Protein AF-A0A2A4SG53-F1 (afdb_monomer)

Radius of gyration: 21.97 Å; Cα contacts (8 Å, |Δi|>4): 143; chains: 1; bounding box: 47×68×57 Å

Nearest PDB structures (foldseek):
  6jlf-assembly1_E  TM=4.824E-01  e=9.173E-01  Klebsiella pneumoniae IS53
  6ivo-assembly1_A  TM=5.037E-01  e=1.880E+00  Klebsiella pneumoniae
  9dze-assembly1_B  TM=3.132E-01  e=3.479E+00  synthetic construct
  8i4v-assembly1_B  TM=1.936E-01  e=6.775E+00  Saccharomyces cerevisiae S288C

Foldseek 3Di:
DPPPDPVVVDPVVLLVVLVVVLLVVLLVQLLVVLVVLLVCVVVVVAAADPDLVVLVVVLVVLVVVLVVLLVVLLVQLVVLLVQLVVCVVVVPLVSNLVSLVSHDDPVSVVVSVVSLVVSLSSLSNRDDPDSVVSSVVSSVSSSVSSSSVLSSVQSSDCCPHSVNPVPPDVVSVVSNVVVVVVVVVVVVVVVVD

Sequence (193 aa):
MKWIPEYFRSDKFRILLSYIGLMCESALVAVFIAFICYILWNLEILVSWKNQELAKQFMGNIGVIYALASVQALRANMTQYNNIIASILDKDKKAFVKARRQGLPMWYHLAMGTMSFLLFLVAVMTKYDTPLSGGVSIFLLTFLMYVLLRISMSLEDPTKGIWKTKKIPAEFLREEEKDKAQDKRDNKASAES

pLDDT: mean 87.53, std 11.05, range [45.81, 98.06]

Structure (mmCIF, N/CA/C/O backbone):
data_AF-A0A2A4SG53-F1
#
_entry.id   AF-A0A2A4SG53-F1
#
loop_
_atom_site.group_PDB
_atom_site.id
_atom_site.type_symbol
_atom_site.label_atom_id
_atom_site.label_alt_id
_atom_site.label_comp_id
_atom_site.label_asym_id
_atom_site.label_entity_id
_atom_site.label_seq_id
_atom_site.pdbx_PDB_ins_code
_atom_site.Cartn_x
_atom_site.Cartn_y
_atom_site.Cartn_z
_atom_site.occupancy
_atom_site.B_iso_or_equiv
_atom_site.auth_seq_id
_atom_site.auth_comp_id
_atom_site.auth_asym_id
_atom_site.auth_atom_id
_atom_site.pdbx_PDB_model_num
ATOM 1 N N . MET A 1 1 ? -14.463 41.475 -0.260 1.00 45.81 1 MET A N 1
ATOM 2 C CA . MET A 1 1 ? -14.035 40.065 -0.422 1.00 45.81 1 MET A CA 1
ATOM 3 C C . MET A 1 1 ? -13.558 39.511 0.927 1.00 45.81 1 MET A C 1
ATOM 5 O O . MET A 1 1 ? -12.382 39.594 1.237 1.00 45.81 1 MET A O 1
ATOM 9 N N . LYS A 1 2 ? -14.475 39.025 1.779 1.00 48.94 2 LYS A N 1
ATOM 10 C CA . LYS A 1 2 ? -14.196 38.532 3.151 1.00 48.94 2 LYS A CA 1
ATOM 11 C C . LYS A 1 2 ? -14.772 37.118 3.396 1.00 48.94 2 LYS A C 1
ATOM 13 O O . LYS A 1 2 ? -15.250 36.823 4.479 1.00 48.94 2 LYS A O 1
ATOM 18 N N . TRP A 1 3 ? -14.743 36.242 2.389 1.00 48.19 3 TRP A N 1
ATOM 19 C CA . TRP A 1 3 ? -15.372 34.907 2.455 1.00 48.19 3 TRP A CA 1
ATOM 20 C C . TRP A 1 3 ? -14.390 33.730 2.600 1.00 48.19 3 TRP A C 1
ATOM 22 O O . TRP A 1 3 ? -14.798 32.579 2.524 1.00 48.19 3 TRP A O 1
ATOM 32 N N . ILE A 1 4 ? -13.098 33.987 2.841 1.00 56.72 4 ILE A N 1
ATOM 33 C CA . ILE A 1 4 ? -12.081 32.920 2.911 1.00 56.72 4 ILE A CA 1
ATOM 34 C C . ILE A 1 4 ? -11.794 32.321 4.322 1.00 56.72 4 ILE A C 1
ATOM 36 O O . ILE A 1 4 ? -11.208 31.241 4.357 1.00 56.72 4 ILE A O 1
ATOM 40 N N . PRO A 1 5 ? -12.202 32.843 5.506 1.00 52.88 5 PRO A N 1
ATOM 41 C CA . PRO A 1 5 ? -11.580 32.341 6.742 1.00 52.88 5 PRO A CA 1
ATOM 42 C C . PRO A 1 5 ? -12.236 31.126 7.433 1.00 52.88 5 PRO A C 1
ATOM 44 O O . PRO A 1 5 ? -11.607 30.568 8.329 1.00 52.88 5 PRO A O 1
ATOM 47 N N . GLU A 1 6 ? -13.431 30.650 7.062 1.00 46.88 6 GLU A N 1
ATOM 48 C CA . GLU A 1 6 ? -14.045 29.513 7.790 1.00 46.88 6 GLU A CA 1
ATOM 49 C C . GLU A 1 6 ? -13.632 28.130 7.272 1.00 46.88 6 GLU A C 1
ATOM 51 O O . GLU A 1 6 ? -13.468 27.199 8.064 1.00 46.88 6 GLU A O 1
ATOM 56 N N . TYR A 1 7 ? -13.364 27.985 5.969 1.00 46.28 7 TYR A N 1
ATOM 57 C CA . TYR A 1 7 ? -12.930 26.699 5.408 1.00 46.28 7 TYR A CA 1
ATOM 58 C C . TYR A 1 7 ? -11.562 26.265 5.969 1.00 46.28 7 TYR A C 1
ATOM 60 O O . TYR A 1 7 ? -11.363 25.093 6.303 1.00 46.28 7 TYR A O 1
ATOM 68 N N . PHE A 1 8 ? -10.662 27.235 6.179 1.00 49.56 8 PHE A N 1
ATOM 69 C CA . PHE A 1 8 ? -9.321 27.042 6.744 1.00 49.56 8 PHE A CA 1
ATOM 70 C C . PHE A 1 8 ? -9.300 26.716 8.246 1.00 49.56 8 PHE A C 1
ATOM 72 O O . PHE A 1 8 ? -8.274 26.264 8.751 1.00 49.56 8 PHE A O 1
ATOM 79 N N . ARG A 1 9 ? -10.414 26.891 8.971 1.00 56.28 9 ARG A N 1
ATOM 80 C CA . ARG A 1 9 ? -10.506 26.591 10.412 1.00 56.28 9 ARG A CA 1
ATOM 81 C C . ARG A 1 9 ? -11.067 25.195 10.712 1.00 56.28 9 ARG A C 1
ATOM 83 O O . ARG A 1 9 ? -11.122 24.792 11.870 1.00 56.28 9 ARG A O 1
ATOM 90 N N . SER A 1 10 ? -11.492 24.456 9.686 1.00 66.12 10 SER A N 1
ATOM 91 C CA . SER A 1 10 ? -12.253 23.212 9.836 1.00 66.12 10 SER A CA 1
ATOM 92 C C . SER A 1 10 ? -11.372 21.955 9.813 1.00 66.12 10 SER A C 1
ATOM 94 O O . SER A 1 10 ? -10.367 21.888 9.104 1.00 66.12 10 SER A O 1
ATOM 96 N N . ASP A 1 11 ? -11.784 20.905 10.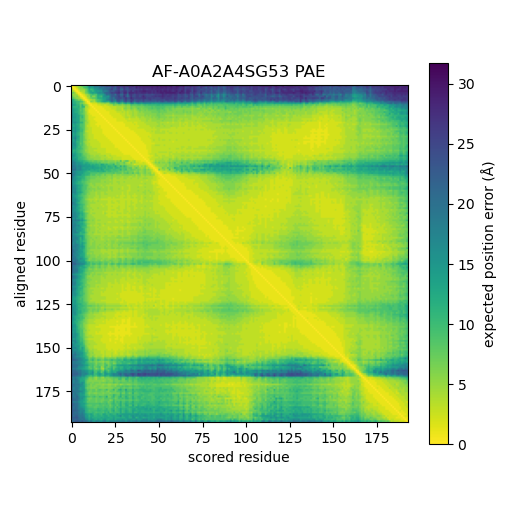533 1.00 72.25 11 ASP A N 1
ATOM 97 C CA . ASP A 1 11 ? -11.151 19.574 10.506 1.00 72.25 11 ASP A CA 1
ATOM 98 C C . ASP A 1 11 ? -10.943 19.023 9.078 1.00 72.25 11 ASP A C 1
ATOM 100 O O . ASP A 1 11 ? -10.028 18.228 8.855 1.00 72.25 11 ASP A O 1
ATOM 104 N N . LYS A 1 12 ? -11.731 19.493 8.099 1.00 78.06 12 LYS A N 1
ATOM 105 C CA . LYS A 1 12 ? -11.616 19.140 6.677 1.00 78.06 12 LYS A CA 1
ATOM 106 C C . LYS A 1 12 ? -10.279 19.564 6.070 1.00 78.06 12 LYS A C 1
ATOM 108 O O . LYS A 1 12 ? -9.710 18.803 5.293 1.00 78.06 12 LYS A O 1
ATOM 113 N N . PHE A 1 13 ? -9.747 20.730 6.443 1.00 80.69 13 PHE A N 1
ATOM 114 C CA . PHE A 1 13 ? -8.458 21.202 5.928 1.00 80.69 13 PHE A CA 1
ATOM 115 C C . PHE A 1 13 ? -7.300 20.332 6.429 1.00 80.69 13 PHE A C 1
ATOM 117 O O . PHE A 1 13 ? -6.428 19.954 5.652 1.00 80.69 13 PHE A O 1
ATOM 124 N N . ARG A 1 14 ? -7.332 19.925 7.707 1.00 80.00 14 ARG A N 1
ATOM 125 C CA . ARG A 1 14 ? -6.343 18.986 8.260 1.00 80.00 14 ARG A CA 1
ATOM 126 C C . ARG A 1 14 ? -6.395 17.640 7.543 1.00 80.00 14 ARG A C 1
ATOM 128 O O . ARG A 1 14 ? -5.349 17.107 7.202 1.00 80.00 14 ARG A O 1
ATOM 135 N N . ILE A 1 15 ? -7.599 17.112 7.312 1.00 80.50 15 ILE A N 1
ATOM 136 C CA . ILE A 1 15 ? -7.809 15.856 6.578 1.00 80.50 15 ILE A CA 1
ATOM 137 C C . ILE A 1 15 ? -7.250 15.966 5.152 1.00 80.50 15 ILE A C 1
ATOM 139 O O . ILE A 1 15 ? -6.524 15.081 4.710 1.00 80.50 15 ILE A O 1
ATOM 143 N N . LEU A 1 16 ? -7.523 17.072 4.456 1.00 85.12 16 LEU A N 1
ATOM 144 C CA . LEU A 1 16 ? -6.982 17.325 3.122 1.00 85.12 16 LEU A CA 1
ATOM 145 C C . LEU A 1 16 ? -5.449 17.379 3.123 1.00 85.12 16 LEU A C 1
ATOM 147 O O . LEU A 1 16 ? -4.821 16.712 2.307 1.00 85.12 16 LEU A O 1
ATOM 151 N N . LEU A 1 17 ? -4.843 18.122 4.052 1.00 86.56 17 LEU A N 1
ATOM 152 C CA . LEU A 1 17 ? -3.385 18.224 4.169 1.00 86.56 17 LEU A CA 1
ATOM 153 C C . LEU A 1 17 ? -2.745 16.858 4.441 1.00 86.56 17 LEU A C 1
ATOM 155 O O . LEU A 1 17 ? -1.696 16.531 3.898 1.00 86.56 17 LEU A O 1
ATOM 159 N N . SER A 1 18 ? -3.417 16.043 5.243 1.00 84.88 18 SER A N 1
ATOM 160 C CA . SER A 1 18 ? -3.067 14.659 5.519 1.00 84.88 18 SER A CA 1
ATOM 161 C C . SER A 1 18 ? -3.097 13.768 4.266 1.00 84.88 18 SER A C 1
ATOM 163 O O . SER A 1 18 ? -2.166 12.994 4.054 1.00 84.88 18 SER A O 1
ATOM 165 N N . TYR A 1 19 ? -4.116 13.902 3.409 1.00 87.12 19 TYR A N 1
ATOM 166 C CA . TYR A 1 19 ? -4.169 13.201 2.121 1.00 87.12 19 TYR A CA 1
ATOM 167 C C . TYR A 1 19 ? -3.072 13.663 1.165 1.00 87.12 19 TYR A C 1
ATOM 169 O O . TYR A 1 19 ? -2.413 12.833 0.547 1.00 87.12 19 TYR A O 1
ATOM 177 N N . ILE A 1 20 ? -2.847 14.974 1.064 1.00 90.69 20 ILE A N 1
ATOM 178 C CA . ILE A 1 20 ? -1.770 15.533 0.239 1.00 90.69 20 ILE A CA 1
ATOM 179 C C . ILE A 1 20 ? -0.419 15.016 0.735 1.00 90.69 20 ILE A C 1
ATOM 181 O O . ILE A 1 20 ? 0.377 14.543 -0.067 1.00 90.69 20 ILE A O 1
ATOM 185 N N . GLY A 1 21 ? -0.186 15.027 2.050 1.00 91.06 21 GLY A N 1
ATOM 186 C CA . GLY A 1 21 ? 1.029 14.493 2.660 1.00 91.06 21 GLY A CA 1
ATOM 187 C C . GLY A 1 21 ? 1.259 13.024 2.311 1.00 91.06 21 GLY A C 1
ATOM 188 O O . GLY A 1 21 ? 2.367 12.665 1.925 1.00 91.06 21 GLY A O 1
ATOM 189 N N . LEU A 1 22 ? 0.208 12.198 2.354 1.00 91.00 22 LEU A N 1
ATOM 190 C CA . LEU A 1 22 ? 0.281 10.797 1.940 1.00 91.00 22 LEU A CA 1
ATOM 191 C C . LEU A 1 22 ? 0.652 10.645 0.461 1.00 91.00 22 LEU A C 1
ATOM 193 O O . LEU A 1 22 ? 1.510 9.832 0.119 1.00 91.00 22 LEU A O 1
ATOM 197 N N . MET A 1 23 ? 0.013 11.421 -0.416 1.00 94.00 23 MET A N 1
ATOM 198 C CA . MET A 1 23 ? 0.308 11.395 -1.849 1.00 94.00 23 MET A CA 1
ATOM 199 C C . MET A 1 23 ? 1.745 11.850 -2.123 1.00 94.00 23 MET A C 1
ATOM 201 O O . MET A 1 23 ? 2.443 11.211 -2.903 1.00 94.00 23 MET A O 1
ATOM 205 N N . CYS A 1 24 ? 2.219 12.899 -1.447 1.00 95.81 24 CYS A N 1
ATOM 206 C CA . CYS A 1 24 ? 3.593 13.382 -1.565 1.00 95.81 24 CYS A CA 1
ATOM 207 C C . CYS A 1 24 ? 4.614 12.356 -1.058 1.00 95.81 24 CYS A C 1
ATOM 209 O O . CYS A 1 24 ? 5.582 12.087 -1.759 1.00 95.81 24 CYS A O 1
ATOM 211 N N . GLU A 1 25 ? 4.398 11.753 0.115 1.00 93.62 25 GLU A N 1
ATOM 212 C CA . GLU A 1 25 ? 5.258 10.689 0.659 1.00 93.62 25 GLU A CA 1
ATOM 213 C C . GLU A 1 25 ? 5.367 9.523 -0.332 1.00 93.62 25 GLU A C 1
ATOM 215 O O . GLU A 1 25 ? 6.463 9.083 -0.676 1.00 93.62 25 GLU A O 1
ATOM 220 N N . SER A 1 26 ? 4.227 9.088 -0.869 1.00 95.50 26 SER A N 1
ATOM 221 C CA . SER A 1 26 ? 4.165 8.004 -1.850 1.00 95.50 26 SER A CA 1
ATOM 222 C C 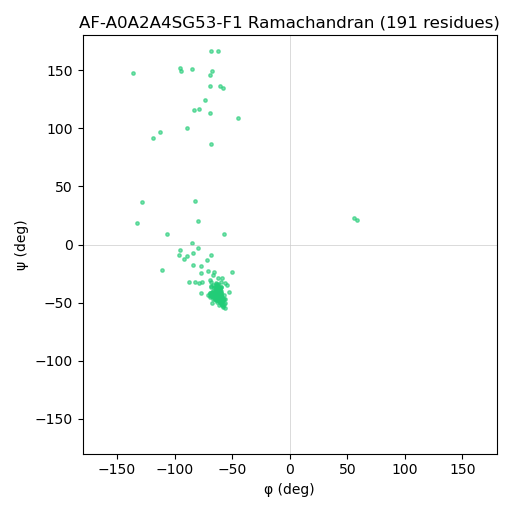. SER A 1 26 ? 4.868 8.365 -3.158 1.00 95.50 26 SER A C 1
ATOM 224 O O . SER A 1 26 ? 5.581 7.542 -3.729 1.00 95.50 26 SER A O 1
ATOM 226 N N . ALA A 1 27 ? 4.702 9.605 -3.626 1.00 97.38 27 ALA A N 1
ATOM 227 C CA . ALA A 1 27 ? 5.369 10.105 -4.821 1.00 97.38 27 ALA A CA 1
ATOM 228 C C . ALA A 1 27 ? 6.888 10.175 -4.631 1.00 97.38 27 ALA A C 1
ATOM 230 O O . ALA A 1 27 ? 7.618 9.783 -5.532 1.00 97.38 27 ALA A O 1
ATOM 231 N N . LEU A 1 28 ? 7.377 10.608 -3.464 1.00 97.69 28 LEU A N 1
ATOM 232 C CA . LEU A 1 28 ? 8.812 10.657 -3.168 1.00 97.69 28 LEU A CA 1
ATOM 233 C C . LEU A 1 28 ? 9.443 9.261 -3.181 1.00 97.69 28 LEU A C 1
ATOM 235 O O . LEU A 1 28 ? 10.482 9.070 -3.811 1.00 97.69 28 LEU A O 1
ATOM 239 N N . VAL A 1 29 ? 8.796 8.279 -2.545 1.00 97.06 29 VAL A N 1
ATOM 240 C CA . VAL A 1 29 ? 9.248 6.877 -2.571 1.00 97.06 29 VAL A CA 1
ATOM 241 C C . VAL A 1 29 ? 9.265 6.342 -4.005 1.00 97.06 29 VAL A C 1
ATOM 243 O O . VAL A 1 29 ? 10.251 5.743 -4.432 1.00 97.06 29 VAL A O 1
ATOM 246 N N . ALA A 1 30 ? 8.206 6.604 -4.772 1.00 97.44 30 ALA A N 1
ATOM 247 C CA . ALA A 1 30 ? 8.106 6.169 -6.159 1.00 97.44 30 ALA A CA 1
ATOM 248 C C . ALA A 1 30 ? 9.160 6.820 -7.067 1.00 97.44 30 ALA A C 1
ATOM 250 O O . ALA A 1 30 ? 9.759 6.125 -7.884 1.00 97.44 30 ALA A O 1
ATOM 251 N N . VAL A 1 31 ? 9.427 8.123 -6.911 1.00 98.06 31 VAL A N 1
ATOM 252 C CA . VAL A 1 31 ? 10.488 8.836 -7.645 1.00 98.06 31 VAL A CA 1
ATOM 253 C C . VAL A 1 31 ? 11.850 8.246 -7.309 1.00 98.06 31 VAL A C 1
ATOM 255 O O . VAL A 1 31 ? 12.622 7.963 -8.220 1.00 98.06 31 VAL A O 1
ATOM 258 N N . PHE A 1 32 ? 12.141 8.027 -6.026 1.00 97.81 32 PHE A N 1
ATOM 259 C CA . PHE A 1 32 ? 13.415 7.459 -5.589 1.00 97.81 32 PHE A CA 1
ATOM 260 C C . PHE A 1 32 ? 13.662 6.076 -6.204 1.00 97.81 32 PHE A C 1
ATOM 262 O O . PHE A 1 32 ? 14.721 5.829 -6.779 1.00 97.81 32 PHE A O 1
ATOM 269 N N . ILE A 1 33 ? 12.661 5.195 -6.155 1.00 97.25 33 ILE A N 1
ATOM 270 C CA . ILE A 1 33 ? 12.754 3.847 -6.727 1.00 97.25 33 ILE A CA 1
ATOM 271 C C . ILE A 1 33 ? 12.867 3.899 -8.257 1.00 97.25 33 ILE A C 1
ATOM 273 O O . ILE A 1 33 ? 13.749 3.255 -8.825 1.00 97.25 33 ILE A O 1
ATOM 277 N N . ALA A 1 34 ? 12.033 4.695 -8.931 1.00 96.94 34 ALA A N 1
ATOM 278 C CA . ALA A 1 34 ? 12.090 4.850 -10.383 1.00 96.94 34 ALA A CA 1
ATOM 279 C C . ALA A 1 34 ? 13.441 5.409 -10.852 1.00 96.94 34 ALA A C 1
ATOM 281 O O . ALA A 1 34 ? 13.969 4.960 -11.867 1.00 96.94 34 ALA A O 1
ATOM 282 N N . PHE A 1 35 ? 14.026 6.341 -10.096 1.00 96.88 35 PHE A N 1
ATOM 283 C CA . PHE A 1 35 ? 15.347 6.900 -10.372 1.00 96.88 35 PHE A CA 1
ATOM 284 C C . PHE A 1 35 ? 16.458 5.852 -10.237 1.00 96.88 35 PHE A C 1
ATOM 286 O O . PHE A 1 35 ? 17.319 5.763 -11.111 1.00 96.88 35 PHE A O 1
ATOM 293 N N . ILE A 1 36 ? 16.411 5.005 -9.202 1.00 95.75 36 ILE A N 1
ATOM 294 C CA . ILE A 1 36 ? 17.340 3.873 -9.061 1.00 95.75 36 ILE A CA 1
ATOM 295 C C . ILE A 1 36 ? 17.216 2.931 -10.262 1.00 95.75 36 ILE A C 1
ATOM 297 O O . ILE A 1 36 ? 18.222 2.620 -10.895 1.00 95.75 36 ILE A O 1
ATOM 301 N N . CYS A 1 37 ? 16.000 2.510 -10.619 1.00 94.00 37 CYS A N 1
ATOM 302 C CA . CYS A 1 37 ? 15.779 1.630 -11.770 1.00 94.00 37 CYS A CA 1
ATOM 303 C C . CYS A 1 37 ? 16.268 2.262 -13.079 1.00 94.00 37 CYS A C 1
ATOM 305 O O . CYS A 1 37 ? 16.923 1.592 -13.874 1.00 94.00 37 CYS A O 1
ATOM 307 N N . TYR A 1 38 ? 16.019 3.559 -13.273 1.00 93.31 38 TYR A N 1
ATOM 308 C CA . TYR A 1 38 ? 16.510 4.315 -14.421 1.00 93.31 38 TYR A CA 1
ATOM 309 C C . TYR A 1 38 ? 18.039 4.276 -14.525 1.00 93.31 38 TYR A C 1
ATOM 311 O O . TYR A 1 38 ? 18.569 4.001 -15.602 1.00 93.31 38 TYR A O 1
ATOM 319 N N . ILE A 1 39 ? 18.762 4.504 -13.423 1.00 93.56 39 ILE A N 1
ATOM 320 C CA . ILE A 1 39 ? 20.229 4.395 -13.405 1.00 93.56 39 ILE A CA 1
ATOM 321 C C . ILE A 1 39 ? 20.662 2.965 -13.740 1.00 93.56 39 ILE A C 1
ATOM 323 O O . ILE A 1 39 ? 21.510 2.772 -14.606 1.00 93.56 39 ILE A O 1
ATOM 327 N N . LEU A 1 40 ? 20.066 1.959 -13.096 1.00 92.69 40 LEU A N 1
ATOM 328 C CA . LEU A 1 40 ? 20.452 0.560 -13.288 1.00 92.69 40 LEU A CA 1
ATOM 329 C C . LEU A 1 40 ? 20.203 0.053 -14.718 1.00 92.69 40 LEU A C 1
ATOM 331 O O . LEU A 1 40 ? 20.992 -0.750 -15.215 1.00 92.69 40 LEU A O 1
ATOM 335 N N . TRP A 1 41 ? 19.152 0.528 -15.396 1.00 90.31 41 TRP A N 1
ATOM 336 C CA . TRP A 1 41 ? 18.928 0.236 -16.815 1.00 90.31 41 TRP A CA 1
ATOM 337 C C . TRP A 1 41 ? 19.957 0.912 -17.719 1.00 90.31 41 TRP A C 1
ATOM 339 O O . TRP A 1 41 ? 20.442 0.269 -18.643 1.00 90.31 41 TRP A O 1
ATOM 349 N N . ASN A 1 42 ? 20.322 2.170 -17.449 1.00 89.75 42 ASN A N 1
ATOM 350 C CA . ASN A 1 42 ? 21.352 2.867 -18.232 1.00 89.75 42 ASN A CA 1
ATOM 351 C C . ASN A 1 42 ? 22.749 2.255 -18.060 1.00 89.75 42 ASN A C 1
ATOM 353 O O . ASN A 1 42 ? 23.580 2.377 -18.952 1.00 89.75 42 ASN A O 1
ATOM 357 N N . LEU A 1 43 ? 23.009 1.599 -16.927 1.00 92.25 43 LEU A N 1
ATOM 358 C CA . LEU A 1 43 ? 24.243 0.849 -16.682 1.00 92.25 43 LEU A CA 1
ATOM 359 C C . LEU A 1 43 ? 24.199 -0.590 -17.224 1.00 92.25 43 LEU A C 1
ATOM 361 O O . LEU A 1 43 ? 25.148 -1.336 -17.007 1.00 92.25 43 LEU A O 1
ATOM 365 N N . GLU A 1 44 ? 23.099 -1.001 -17.866 1.00 88.75 44 GLU A N 1
ATOM 366 C CA . GLU A 1 44 ? 22.885 -2.361 -18.390 1.00 88.75 44 GLU A CA 1
ATOM 367 C C . GLU A 1 44 ? 23.025 -3.480 -17.333 1.00 88.75 44 GLU A C 1
ATOM 369 O O . GLU A 1 44 ? 23.240 -4.646 -17.659 1.00 88.75 44 GLU A O 1
ATOM 374 N N . ILE A 1 45 ? 22.857 -3.149 -16.046 1.00 89.94 45 ILE A N 1
ATOM 375 C CA . ILE A 1 45 ? 22.968 -4.106 -14.928 1.00 89.94 45 ILE A CA 1
ATOM 376 C C . ILE A 1 45 ? 21.720 -4.997 -14.843 1.00 89.94 45 ILE A C 1
ATOM 378 O O . ILE A 1 45 ? 21.7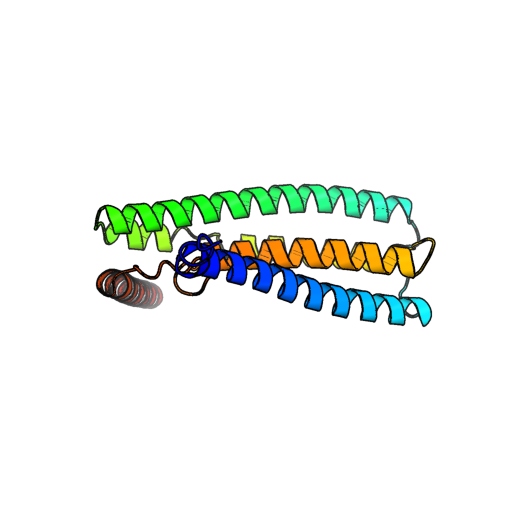86 -6.151 -14.416 1.00 89.94 45 ILE A O 1
ATOM 382 N N . LEU A 1 46 ? 20.556 -4.459 -15.216 1.00 85.75 46 LEU A N 1
ATOM 383 C CA . LEU A 1 46 ? 19.287 -5.173 -15.107 1.00 85.75 46 LEU A CA 1
ATOM 384 C C . LEU A 1 46 ? 19.111 -6.171 -16.251 1.00 85.75 46 LEU A C 1
ATOM 386 O O . LEU A 1 46 ? 18.965 -5.802 -17.417 1.00 85.75 46 LEU A O 1
ATOM 390 N N . VAL A 1 47 ? 19.054 -7.453 -15.890 1.00 82.69 47 VAL A N 1
ATOM 391 C CA . VAL A 1 47 ? 18.775 -8.540 -16.830 1.00 82.69 47 VAL A CA 1
ATOM 392 C C . VAL A 1 47 ? 17.299 -8.519 -17.215 1.00 82.69 47 VAL A C 1
ATOM 394 O O . VAL A 1 47 ? 16.411 -8.597 -16.363 1.00 82.69 47 VAL A O 1
ATOM 397 N N . SER A 1 48 ? 17.042 -8.446 -18.519 1.00 86.12 48 SER A N 1
ATOM 398 C CA . SER A 1 48 ? 15.683 -8.487 -19.057 1.00 86.12 48 SER A CA 1
ATOM 399 C C . SER A 1 48 ? 15.169 -9.918 -19.242 1.00 86.12 48 SER A C 1
ATOM 401 O O . SER A 1 48 ? 15.938 -10.849 -19.493 1.00 86.12 48 SER A O 1
ATOM 403 N N . TRP A 1 49 ? 13.849 -10.110 -19.147 1.00 83.31 49 TRP A N 1
ATOM 404 C CA . TRP A 1 49 ? 13.225 -11.399 -19.471 1.00 83.31 49 TRP A CA 1
ATOM 405 C C . TRP A 1 49 ? 13.533 -11.818 -20.913 1.00 83.31 49 TRP A C 1
ATOM 407 O O . TRP A 1 49 ? 13.353 -11.048 -21.856 1.00 83.31 49 TRP A O 1
ATOM 417 N N . LYS A 1 50 ? 13.905 -13.085 -21.112 1.00 85.00 50 LYS A N 1
ATOM 418 C CA . LYS A 1 50 ? 14.089 -13.634 -22.465 1.00 85.00 50 LYS A CA 1
ATOM 419 C C . LYS A 1 50 ? 12.780 -13.632 -23.266 1.00 85.00 50 LYS A C 1
ATOM 421 O O . LYS A 1 50 ? 12.798 -13.413 -24.472 1.00 85.00 50 LYS A O 1
ATOM 426 N N . ASN A 1 51 ? 11.650 -13.862 -22.594 1.00 89.38 51 ASN A N 1
ATOM 427 C CA . ASN A 1 51 ? 10.317 -13.848 -23.191 1.00 89.38 51 ASN A CA 1
ATOM 428 C C . ASN A 1 51 ? 9.503 -12.664 -22.644 1.00 89.38 51 ASN A C 1
ATOM 430 O O . ASN A 1 51 ? 8.918 -12.741 -21.565 1.00 89.38 51 ASN A O 1
ATOM 434 N N . GLN A 1 52 ? 9.492 -11.563 -23.397 1.00 89.75 52 GLN A N 1
ATOM 435 C CA . GLN A 1 52 ? 8.806 -10.324 -23.017 1.00 89.75 52 GLN A CA 1
ATOM 436 C C . GLN A 1 52 ? 7.281 -10.453 -23.046 1.00 89.75 52 GLN A C 1
ATOM 438 O O . GLN A 1 52 ? 6.597 -9.813 -22.253 1.00 89.75 52 GLN A O 1
ATOM 443 N N . GLU A 1 53 ? 6.748 -11.299 -23.925 1.00 90.75 53 GLU A N 1
ATOM 444 C CA . GLU A 1 53 ? 5.307 -11.524 -24.017 1.00 90.75 53 GLU A CA 1
ATOM 445 C C . GLU A 1 53 ? 4.789 -12.231 -22.762 1.00 90.75 53 GLU A C 1
ATOM 447 O O . GLU A 1 53 ? 3.820 -11.793 -22.143 1.00 90.75 53 GLU A O 1
ATOM 452 N N . LEU A 1 54 ? 5.520 -13.252 -22.304 1.00 90.19 54 LEU A N 1
ATOM 453 C CA . LEU A 1 54 ? 5.214 -13.931 -21.049 1.00 90.19 54 LEU A CA 1
ATOM 454 C C . LEU A 1 54 ? 5.295 -12.975 -19.850 1.00 90.19 54 LEU A C 1
ATOM 456 O O . LEU A 1 54 ? 4.421 -13.012 -18.989 1.00 90.19 54 LEU A O 1
ATOM 460 N N . ALA A 1 55 ? 6.302 -12.096 -19.803 1.00 90.31 55 ALA A N 1
ATOM 461 C CA . ALA A 1 55 ? 6.442 -11.113 -18.727 1.00 90.31 55 ALA A CA 1
ATOM 462 C C . ALA A 1 55 ? 5.252 -10.140 -18.676 1.00 90.31 55 ALA A C 1
ATOM 464 O O . ALA A 1 55 ? 4.696 -9.907 -17.603 1.00 90.31 55 ALA A O 1
ATOM 465 N N . LYS A 1 56 ? 4.806 -9.629 -19.832 1.00 89.94 56 LYS A N 1
ATOM 466 C CA . LYS A 1 56 ? 3.634 -8.744 -19.934 1.00 89.94 56 LYS A CA 1
ATOM 467 C C . LYS A 1 56 ? 2.350 -9.440 -19.484 1.00 89.94 56 LYS A C 1
ATOM 469 O O . LYS A 1 56 ? 1.600 -8.873 -18.691 1.00 89.94 56 LYS A O 1
ATOM 474 N N . GLN A 1 57 ? 2.117 -10.672 -19.939 1.00 93.44 57 GLN A N 1
ATOM 475 C CA . GLN A 1 57 ? 0.951 -11.465 -19.534 1.00 93.44 57 GLN A CA 1
ATOM 476 C C . GLN A 1 57 ? 0.967 -11.765 -18.033 1.00 93.44 57 GLN A C 1
ATOM 478 O O . GLN A 1 57 ? -0.043 -11.606 -17.350 1.00 93.44 57 GLN A O 1
ATOM 483 N N . PHE A 1 58 ? 2.127 -12.146 -17.499 1.00 92.88 58 PHE A N 1
ATOM 484 C CA . PHE A 1 58 ? 2.300 -12.426 -16.079 1.00 92.88 58 PHE A CA 1
ATOM 485 C C . PHE A 1 58 ? 2.083 -11.174 -15.220 1.00 92.88 58 PHE A C 1
ATOM 487 O O . PHE A 1 58 ? 1.348 -11.232 -14.235 1.00 92.88 58 PHE A O 1
ATOM 494 N N . MET A 1 59 ? 2.634 -10.028 -15.631 1.00 92.56 59 MET A N 1
ATOM 495 C CA . MET A 1 59 ? 2.397 -8.734 -14.987 1.00 92.56 59 MET A CA 1
ATOM 496 C C . MET A 1 59 ? 0.910 -8.362 -15.001 1.00 92.56 59 MET A C 1
ATOM 498 O O . MET A 1 59 ? 0.381 -7.950 -13.972 1.00 92.56 59 MET A O 1
ATOM 502 N N . GLY A 1 60 ? 0.221 -8.550 -16.131 1.00 93.06 60 GLY A N 1
ATOM 503 C CA . GLY A 1 60 ? -1.219 -8.311 -16.245 1.00 93.06 60 GLY A CA 1
ATOM 504 C C . GLY A 1 60 ? -2.035 -9.193 -15.298 1.00 93.06 60 GLY A C 1
ATOM 505 O O . GLY A 1 60 ? -2.848 -8.686 -14.528 1.00 93.06 60 GLY A O 1
ATOM 506 N N . ASN A 1 61 ? -1.768 -10.501 -15.292 1.00 94.38 61 ASN A N 1
ATOM 507 C CA . ASN A 1 61 ? -2.483 -11.464 -14.451 1.00 94.38 61 ASN A CA 1
ATOM 508 C C . ASN A 1 61 ? -2.270 -11.197 -12.957 1.00 94.38 61 ASN A C 1
ATOM 510 O O . ASN A 1 61 ? -3.242 -11.108 -12.205 1.00 94.38 61 ASN A O 1
ATOM 514 N N . ILE A 1 62 ? -1.018 -11.020 -12.518 1.00 94.44 62 ILE A N 1
ATOM 515 C CA . ILE A 1 62 ? -0.744 -10.683 -11.115 1.00 94.44 62 ILE A CA 1
ATOM 516 C C . ILE A 1 62 ? -1.329 -9.312 -10.780 1.00 94.44 62 ILE A C 1
ATOM 518 O O . ILE A 1 62 ? -1.869 -9.143 -9.693 1.00 94.44 62 ILE A O 1
ATOM 522 N N . GLY A 1 63 ? -1.280 -8.350 -11.704 1.00 93.88 63 GLY A N 1
ATOM 523 C CA . GLY A 1 63 ? -1.811 -7.005 -11.496 1.00 93.88 63 GLY A CA 1
ATOM 524 C C . GLY A 1 63 ? -3.306 -7.029 -11.195 1.00 93.88 63 GLY A C 1
ATOM 525 O O . GLY A 1 63 ? -3.754 -6.391 -10.244 1.00 93.88 63 GLY A O 1
ATOM 526 N N . VAL A 1 64 ? -4.070 -7.829 -11.943 1.00 95.38 64 VAL A N 1
ATOM 527 C CA . VAL A 1 64 ? -5.507 -8.033 -11.707 1.00 95.38 64 VAL A CA 1
ATOM 528 C C . VAL A 1 64 ? -5.757 -8.711 -10.360 1.00 95.38 64 VAL A C 1
ATOM 530 O O . VAL A 1 64 ? -6.578 -8.225 -9.581 1.00 95.38 64 VAL A O 1
ATOM 533 N N . ILE A 1 65 ? -5.040 -9.797 -10.049 1.00 94.75 65 ILE A N 1
ATOM 534 C CA . ILE A 1 65 ? -5.189 -10.510 -8.768 1.00 94.75 65 ILE A CA 1
ATOM 535 C C . ILE A 1 65 ? -4.876 -9.572 -7.593 1.00 94.75 65 ILE A C 1
ATOM 537 O O . ILE A 1 65 ? -5.645 -9.497 -6.634 1.00 94.75 65 ILE A O 1
ATOM 541 N N . TYR A 1 66 ? -3.790 -8.807 -7.693 1.00 94.06 66 TYR A N 1
ATOM 542 C CA . TYR A 1 66 ? -3.382 -7.825 -6.696 1.00 94.06 66 TYR A CA 1
ATOM 543 C C . TYR A 1 66 ? -4.415 -6.711 -6.524 1.00 94.06 66 TYR A C 1
ATOM 545 O O . TYR A 1 66 ? -4.712 -6.319 -5.396 1.00 94.06 66 TYR A O 1
ATOM 553 N N . ALA A 1 67 ? -4.992 -6.205 -7.616 1.00 94.00 67 ALA A N 1
ATOM 554 C CA . ALA A 1 67 ? -6.030 -5.182 -7.556 1.00 94.00 67 ALA A CA 1
ATOM 555 C C . ALA A 1 67 ? -7.288 -5.700 -6.841 1.00 94.00 67 ALA A C 1
ATOM 557 O O . ALA A 1 67 ? -7.806 -5.027 -5.949 1.00 94.00 67 ALA A O 1
ATOM 558 N N . LEU A 1 68 ? -7.743 -6.916 -7.166 1.00 95.50 68 LEU A N 1
ATOM 559 C CA . LEU A 1 68 ? -8.885 -7.551 -6.499 1.00 95.50 68 LEU A CA 1
ATOM 560 C C . LEU A 1 68 ? -8.623 -7.759 -5.002 1.00 95.50 68 LEU A C 1
ATOM 562 O O . LEU A 1 68 ? -9.458 -7.388 -4.173 1.00 95.50 68 LEU A O 1
ATOM 566 N N . ALA A 1 69 ? -7.444 -8.276 -4.650 1.00 93.38 69 ALA A N 1
ATOM 567 C CA . ALA A 1 69 ? -7.037 -8.438 -3.260 1.00 93.38 69 ALA A CA 1
ATOM 568 C C . ALA A 1 69 ? -6.939 -7.077 -2.544 1.00 93.38 69 ALA A C 1
ATOM 570 O O . ALA A 1 69 ? -7.431 -6.920 -1.429 1.00 93.38 69 ALA A O 1
ATOM 571 N N . SER A 1 70 ? -6.401 -6.041 -3.185 1.00 93.12 70 SER A N 1
ATOM 572 C CA . SER A 1 70 ? -6.342 -4.692 -2.605 1.00 93.12 70 SER A CA 1
ATOM 573 C C . SER A 1 70 ? -7.733 -4.137 -2.302 1.00 93.12 70 SER A C 1
ATOM 575 O O . SER A 1 70 ? -7.963 -3.599 -1.220 1.00 93.12 70 SER A O 1
ATOM 577 N N . VAL A 1 71 ? -8.687 -4.300 -3.225 1.00 94.50 71 VAL A N 1
ATOM 578 C CA . VAL A 1 71 ? -10.077 -3.854 -3.035 1.00 94.50 71 VAL A CA 1
ATOM 579 C C . VAL A 1 71 ? -10.742 -4.605 -1.883 1.00 94.50 71 VAL A C 1
ATOM 581 O O . VAL A 1 71 ? -11.414 -3.988 -1.055 1.00 94.50 71 VAL A O 1
ATOM 584 N N . GLN A 1 72 ? -10.545 -5.921 -1.791 1.00 93.75 72 GLN A N 1
ATOM 585 C CA . GLN A 1 72 ? -11.092 -6.719 -0.695 1.00 93.75 72 GLN A CA 1
ATOM 586 C C . GLN A 1 72 ? -10.491 -6.318 0.659 1.00 93.75 72 GLN A C 1
ATOM 588 O O . GLN A 1 72 ? -11.237 -6.154 1.626 1.00 93.75 72 GLN A O 1
ATOM 593 N N . ALA A 1 73 ? -9.176 -6.090 0.709 1.00 92.44 73 ALA A N 1
ATOM 594 C CA . ALA A 1 73 ? -8.463 -5.618 1.895 1.00 92.44 73 ALA A CA 1
ATOM 595 C C . ALA A 1 73 ? -9.012 -4.271 2.364 1.00 92.44 73 ALA A C 1
ATOM 597 O O . ALA A 1 73 ? -9.367 -4.091 3.528 1.00 92.44 73 ALA A O 1
ATOM 598 N N . LEU A 1 74 ? -9.143 -3.335 1.422 1.00 92.19 74 LEU A N 1
ATOM 599 C CA . LEU A 1 74 ? -9.639 -1.996 1.686 1.00 92.19 74 LEU A CA 1
ATOM 600 C C . LEU A 1 74 ? -11.081 -2.032 2.192 1.00 92.19 74 LEU A C 1
ATOM 602 O O . LEU A 1 74 ? -11.411 -1.337 3.149 1.00 92.19 74 LEU A O 1
ATOM 606 N N . ARG A 1 75 ? -11.932 -2.874 1.596 1.00 93.06 75 ARG A N 1
ATOM 607 C CA . ARG A 1 75 ? -13.312 -3.071 2.050 1.00 93.06 75 ARG A CA 1
ATOM 608 C C . ARG A 1 75 ? -13.361 -3.636 3.467 1.00 93.06 75 ARG A C 1
ATOM 610 O O . ARG A 1 75 ? -14.114 -3.109 4.280 1.00 93.06 75 ARG A O 1
ATOM 617 N N . ALA A 1 76 ? -12.569 -4.664 3.768 1.00 91.88 76 ALA A N 1
ATOM 618 C CA . ALA A 1 76 ? -12.501 -5.254 5.104 1.00 91.88 76 ALA A CA 1
ATOM 619 C C . ALA A 1 76 ? -12.054 -4.221 6.149 1.00 91.88 76 ALA A C 1
ATOM 621 O O . ALA A 1 76 ? -12.744 -4.025 7.149 1.00 91.88 76 ALA A O 1
ATOM 622 N N . ASN A 1 77 ? -10.978 -3.483 5.864 1.00 90.81 77 ASN A N 1
ATOM 623 C CA . ASN A 1 77 ? -10.470 -2.426 6.738 1.00 90.81 77 ASN A CA 1
ATOM 624 C C . ASN A 1 77 ? -11.479 -1.279 6.904 1.00 90.81 77 ASN A C 1
ATOM 626 O O . ASN A 1 77 ? -11.646 -0.758 8.003 1.00 90.81 77 ASN A O 1
ATOM 630 N N . MET A 1 78 ? -12.207 -0.906 5.847 1.00 90.56 78 MET A N 1
ATOM 631 C CA . MET A 1 78 ? -13.252 0.120 5.924 1.00 90.56 78 MET A CA 1
ATOM 632 C C . MET A 1 78 ? -14.444 -0.340 6.772 1.00 90.56 78 MET A C 1
ATOM 634 O O . MET A 1 78 ? -14.964 0.427 7.581 1.00 90.56 78 MET A O 1
ATOM 638 N N . THR A 1 79 ? -14.877 -1.595 6.626 1.00 91.81 79 THR A N 1
ATOM 639 C CA . THR A 1 79 ? -15.922 -2.181 7.475 1.00 91.81 79 THR A CA 1
ATOM 640 C C . THR A 1 79 ? -15.477 -2.223 8.933 1.00 91.81 79 THR A C 1
ATOM 642 O O . THR A 1 79 ? -16.233 -1.806 9.808 1.00 91.81 79 THR A O 1
ATOM 645 N N . GLN A 1 80 ? -14.243 -2.653 9.201 1.00 90.44 80 GLN A N 1
ATOM 646 C CA . GLN A 1 80 ? -13.671 -2.651 10.544 1.00 90.44 80 GLN A CA 1
ATOM 647 C C . GLN A 1 80 ? -13.642 -1.238 11.139 1.00 90.44 80 GLN A C 1
ATOM 649 O O . GLN A 1 80 ? -14.105 -1.033 12.261 1.00 90.44 80 GLN A O 1
ATOM 654 N N . TYR A 1 81 ? -13.155 -0.259 10.374 1.00 88.88 81 TYR A N 1
ATOM 655 C CA . TYR A 1 81 ? -13.126 1.143 10.777 1.00 88.88 81 TYR A CA 1
ATOM 656 C C . TYR A 1 81 ? -14.528 1.640 11.143 1.00 88.88 81 TYR A C 1
ATOM 658 O O . TYR A 1 81 ? -14.731 2.147 12.243 1.00 88.88 81 TYR A O 1
ATOM 666 N N . ASN A 1 82 ? -15.522 1.420 10.280 1.00 89.81 82 ASN A N 1
ATOM 667 C CA . ASN A 1 82 ? -16.907 1.818 10.541 1.00 89.81 82 ASN A CA 1
ATOM 668 C C . ASN A 1 82 ? -17.486 1.146 11.795 1.00 89.81 82 ASN A C 1
ATOM 670 O O . ASN A 1 82 ? -18.160 1.813 12.577 1.00 89.81 82 ASN A O 1
ATOM 674 N N . ASN A 1 83 ? -17.187 -0.135 12.030 1.00 91.44 83 ASN A N 1
ATOM 675 C CA . ASN A 1 83 ? -17.611 -0.844 13.239 1.00 91.44 83 ASN A CA 1
ATOM 676 C C . ASN A 1 83 ? -16.981 -0.244 14.504 1.00 91.44 83 ASN A C 1
ATOM 678 O O . ASN A 1 83 ? -17.653 -0.125 15.529 1.00 91.44 83 ASN A O 1
ATOM 682 N N . ILE A 1 84 ? -15.713 0.175 14.437 1.00 89.50 84 ILE A N 1
ATOM 683 C CA . ILE A 1 84 ? -15.037 0.881 15.534 1.00 89.50 84 ILE A CA 1
ATOM 684 C C . ILE A 1 84 ? -15.730 2.219 15.81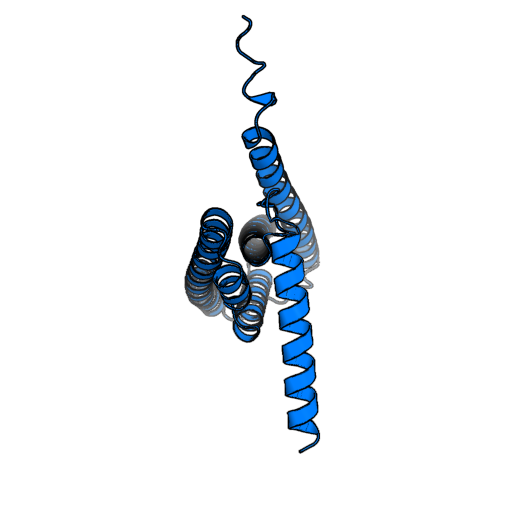1 1.00 89.50 84 ILE A C 1
ATOM 686 O O . ILE A 1 84 ? -16.030 2.516 16.966 1.00 89.50 84 ILE A O 1
ATOM 690 N N . ILE A 1 85 ? -16.026 3.006 14.769 1.00 88.00 85 ILE A N 1
ATOM 691 C CA . ILE A 1 85 ? -16.747 4.280 14.915 1.00 88.00 85 ILE A CA 1
ATOM 692 C C . ILE A 1 85 ? -18.123 4.061 15.543 1.00 88.00 85 ILE A C 1
ATOM 694 O O . ILE A 1 85 ? -18.449 4.740 16.515 1.00 88.00 85 ILE A O 1
ATOM 698 N N . ALA A 1 86 ? -18.906 3.117 15.018 1.00 90.69 86 ALA A N 1
ATOM 699 C CA . ALA A 1 86 ? -20.238 2.800 15.524 1.00 90.69 86 ALA A CA 1
ATOM 700 C C . ALA A 1 86 ? -20.186 2.408 17.007 1.00 90.69 86 ALA A C 1
ATOM 702 O O . ALA A 1 86 ? -20.879 3.003 17.823 1.00 90.69 86 ALA A O 1
ATOM 703 N N . SER A 1 87 ? -19.254 1.528 17.386 1.00 91.44 87 SER A N 1
ATOM 704 C CA . SER A 1 87 ? -19.075 1.098 18.781 1.00 91.44 87 SER A CA 1
ATOM 705 C C . SER A 1 87 ? -18.740 2.258 19.728 1.00 91.44 87 SER A C 1
ATOM 707 O O . SER A 1 87 ? -19.192 2.282 20.872 1.00 91.44 87 SER A O 1
ATOM 709 N N . ILE A 1 88 ? -17.957 3.242 19.267 1.00 89.56 88 ILE A N 1
ATOM 710 C CA . ILE A 1 88 ? -17.646 4.447 20.052 1.00 89.56 88 ILE A CA 1
ATOM 711 C C . ILE A 1 88 ? -18.890 5.327 20.211 1.00 89.56 88 ILE A C 1
ATOM 713 O O . ILE A 1 88 ? -19.142 5.826 21.308 1.00 89.56 88 ILE A O 1
ATOM 717 N N . LEU A 1 89 ? -19.659 5.523 19.135 1.00 89.50 89 LEU A N 1
ATOM 718 C CA . LEU A 1 89 ? -20.894 6.314 19.159 1.00 89.50 89 LEU A CA 1
ATOM 719 C C . LEU A 1 89 ? -21.950 5.683 20.076 1.00 89.50 89 LEU A C 1
ATOM 721 O O . LEU A 1 89 ? -22.556 6.394 20.878 1.00 89.50 89 LEU A O 1
ATOM 725 N N . ASP A 1 90 ? -22.078 4.358 20.032 1.00 93.19 90 ASP A N 1
ATOM 726 C CA . ASP A 1 90 ? -23.020 3.571 20.837 1.00 93.19 90 ASP A CA 1
ATOM 727 C C . ASP A 1 90 ? -22.535 3.336 22.278 1.00 93.19 90 ASP A C 1
ATOM 729 O O . ASP A 1 90 ? -23.239 2.755 23.102 1.00 93.19 90 ASP A O 1
ATOM 733 N N . LYS A 1 91 ? -21.326 3.805 22.609 1.00 91.75 91 LYS A N 1
ATOM 734 C CA . LYS A 1 91 ? -20.651 3.602 23.899 1.00 91.75 91 LYS A CA 1
ATOM 735 C C . LYS A 1 91 ? -20.426 2.122 24.275 1.00 91.75 91 LYS A C 1
ATOM 737 O O . LYS A 1 91 ? -20.197 1.815 25.448 1.00 91.75 91 LYS A O 1
ATOM 742 N N . ASP A 1 92 ? -20.436 1.210 23.303 1.00 94.50 92 ASP A N 1
ATOM 743 C CA . ASP A 1 92 ? -20.247 -0.228 23.515 1.00 94.50 92 ASP A CA 1
ATOM 744 C C . ASP A 1 92 ? -18.761 -0.617 23.440 1.00 94.50 92 ASP A C 1
ATOM 746 O O . ASP A 1 92 ? -18.164 -0.806 22.376 1.00 94.50 92 ASP A O 1
ATOM 750 N N . LYS A 1 93 ? -18.151 -0.779 24.617 1.00 92.94 93 LYS A N 1
ATOM 751 C CA . LYS A 1 93 ? -16.739 -1.164 24.745 1.00 92.94 93 LYS A CA 1
ATOM 752 C C . LYS A 1 93 ? -16.463 -2.598 24.294 1.00 92.94 93 LYS A C 1
ATOM 754 O O . LYS A 1 93 ? -15.382 -2.865 23.775 1.00 92.94 93 LYS A O 1
ATOM 759 N N . LYS A 1 94 ? -17.416 -3.521 24.467 1.00 92.81 94 LYS A N 1
ATOM 760 C CA . LYS A 1 94 ? -17.236 -4.924 24.062 1.00 92.81 94 LYS A CA 1
ATOM 761 C C . LYS A 1 94 ? -17.245 -5.034 22.543 1.00 92.81 94 LYS A C 1
ATOM 763 O O . LYS A 1 94 ? -16.380 -5.701 21.974 1.00 92.81 94 LYS A O 1
ATOM 768 N N . ALA A 1 95 ? -18.173 -4.339 21.885 1.00 92.62 95 ALA A N 1
ATOM 769 C CA . ALA A 1 95 ? -18.206 -4.248 20.429 1.00 92.62 95 ALA A CA 1
ATOM 770 C C . ALA A 1 95 ? -16.934 -3.593 19.871 1.00 92.62 95 ALA A C 1
ATOM 772 O O . ALA A 1 95 ? -16.369 -4.104 18.904 1.00 92.62 95 ALA A O 1
ATOM 773 N N . PHE A 1 96 ? -16.417 -2.549 20.529 1.00 91.88 96 PHE A N 1
ATOM 774 C CA . PHE A 1 96 ? -15.150 -1.918 20.147 1.00 91.88 96 PHE A CA 1
ATOM 775 C C . PHE A 1 96 ? -13.974 -2.902 20.181 1.00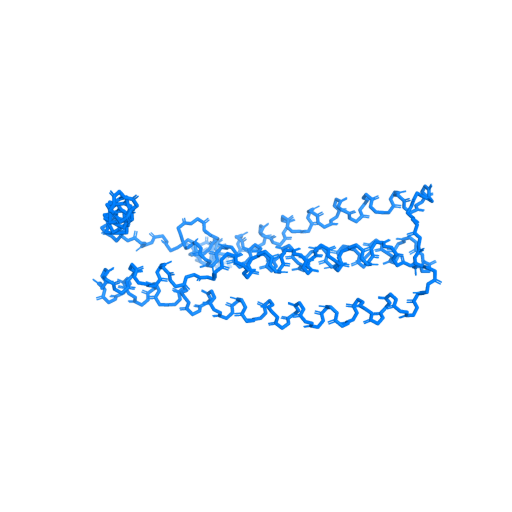 91.88 96 PHE A C 1
ATOM 777 O O . PHE A 1 96 ? -13.260 -3.038 19.187 1.00 91.88 96 PHE A O 1
ATOM 784 N N . VAL A 1 97 ? -13.787 -3.619 21.295 1.00 91.19 97 VAL A N 1
ATOM 785 C CA . VAL A 1 97 ? -12.714 -4.616 21.441 1.00 91.19 97 VAL A CA 1
ATOM 786 C C . VAL A 1 97 ? -12.849 -5.714 20.382 1.00 91.19 97 VAL A C 1
ATOM 788 O O . VAL A 1 97 ? -11.872 -6.070 19.718 1.00 91.19 97 VAL A O 1
ATOM 791 N N . LYS A 1 98 ? -14.073 -6.201 20.147 1.00 92.44 98 LYS A N 1
ATOM 792 C CA . LYS A 1 98 ? -14.356 -7.188 19.099 1.00 92.44 98 LYS A CA 1
ATOM 793 C C . LYS A 1 98 ? -13.994 -6.661 17.709 1.00 92.44 98 LYS A C 1
ATOM 795 O O . LYS A 1 98 ? -13.314 -7.358 16.963 1.00 92.44 98 LYS A O 1
ATOM 800 N N . ALA A 1 99 ? -14.393 -5.437 17.367 1.00 91.06 99 ALA A N 1
ATOM 801 C CA . ALA A 1 99 ? -14.079 -4.819 16.081 1.00 91.06 99 ALA A CA 1
ATOM 802 C C . ALA A 1 99 ? -12.564 -4.612 15.898 1.00 91.06 99 ALA A C 1
ATOM 804 O O . ALA A 1 99 ? -12.032 -4.854 14.817 1.00 91.06 99 ALA A O 1
ATOM 805 N N . ARG A 1 100 ? -11.829 -4.250 16.958 1.00 88.25 100 ARG A N 1
ATOM 806 C CA . ARG A 1 100 ? -10.358 -4.141 16.930 1.00 88.25 100 ARG A CA 1
ATOM 807 C C . ARG A 1 100 ? -9.665 -5.473 16.639 1.00 88.25 100 ARG A C 1
ATOM 809 O O . ARG A 1 100 ? -8.655 -5.479 15.944 1.00 88.25 100 ARG A O 1
ATOM 816 N N . ARG A 1 101 ? -10.222 -6.593 17.110 1.00 87.00 101 ARG A N 1
ATOM 817 C CA . ARG A 1 101 ? -9.708 -7.949 16.841 1.00 87.00 101 ARG A CA 1
ATOM 818 C C . ARG A 1 101 ? -10.042 -8.472 15.434 1.00 87.00 101 ARG A C 1
ATOM 820 O O . ARG A 1 101 ? -9.382 -9.392 14.972 1.00 87.00 101 ARG A O 1
ATOM 827 N N . GLN A 1 102 ? -11.022 -7.890 14.737 1.00 86.88 102 GLN A N 1
ATOM 828 C CA . GLN A 1 102 ? -11.457 -8.297 13.386 1.00 86.88 102 GLN A CA 1
ATOM 829 C C . GLN A 1 102 ? -10.559 -7.783 12.242 1.00 86.88 102 GLN A C 1
ATOM 831 O O . GLN A 1 102 ? -11.010 -7.700 11.101 1.00 86.88 102 GLN A O 1
ATOM 836 N N . GLY A 1 103 ? -9.310 -7.412 12.536 1.00 83.38 103 GLY A N 1
ATOM 837 C CA . GLY A 1 103 ? -8.356 -6.978 11.515 1.00 83.38 103 GLY A CA 1
ATOM 838 C C . GLY A 1 103 ? -8.049 -8.075 10.497 1.00 83.38 103 GLY A C 1
ATOM 839 O O . GLY A 1 103 ? -8.365 -9.252 10.697 1.00 83.38 103 GLY A O 1
ATOM 840 N N . LEU A 1 104 ? -7.415 -7.685 9.392 1.00 86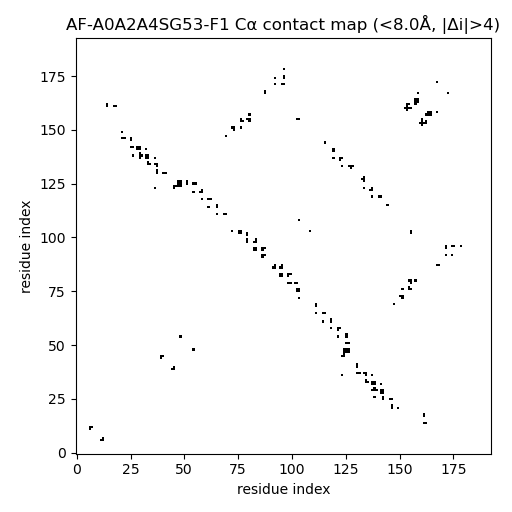.81 104 LEU A N 1
ATOM 841 C CA . LEU A 1 104 ? -6.951 -8.653 8.407 1.00 86.81 104 LEU A CA 1
ATOM 842 C C . LEU A 1 104 ? -5.939 -9.612 9.053 1.00 86.81 104 LEU A C 1
ATOM 844 O O . LEU A 1 104 ? -5.055 -9.184 9.799 1.00 86.81 104 LEU A O 1
ATOM 848 N N . PRO A 1 105 ? -6.041 -10.920 8.781 1.00 89.44 105 PRO A N 1
ATOM 849 C CA . PRO A 1 105 ? -5.100 -11.875 9.337 1.00 89.44 105 PRO A CA 1
ATOM 850 C C . PRO A 1 105 ? -3.703 -11.660 8.738 1.00 89.44 105 PRO A C 1
ATOM 852 O O . PRO A 1 105 ? -3.560 -11.296 7.572 1.00 89.44 105 PRO A O 1
ATOM 855 N N . MET A 1 106 ? -2.656 -11.953 9.514 1.00 88.19 106 MET A N 1
ATOM 856 C CA . MET A 1 106 ? -1.257 -11.703 9.124 1.00 88.19 106 MET A CA 1
ATOM 857 C C . MET A 1 106 ? -0.868 -12.326 7.772 1.00 88.19 106 MET A C 1
ATOM 859 O O . MET A 1 106 ? -0.106 -11.736 7.008 1.00 88.19 106 MET A O 1
ATOM 863 N N . TRP A 1 107 ? -1.414 -13.501 7.442 1.00 90.56 107 TRP A N 1
ATOM 864 C CA . TRP A 1 107 ? -1.152 -14.161 6.160 1.00 90.56 107 TRP A CA 1
ATOM 865 C C . TRP A 1 107 ? -1.631 -13.331 4.962 1.00 90.56 107 TRP A C 1
ATOM 867 O O . TRP A 1 107 ? -1.034 -13.410 3.891 1.00 90.56 107 TRP A O 1
ATOM 877 N N . TYR A 1 108 ? -2.666 -12.508 5.139 1.00 90.81 108 TYR A N 1
ATOM 878 C CA . TYR A 1 108 ? -3.185 -11.632 4.095 1.00 90.81 108 TYR A CA 1
ATOM 879 C C . TYR A 1 108 ? -2.192 -10.513 3.779 1.00 90.81 108 TYR A C 1
ATOM 881 O O . TYR A 1 108 ? -1.883 -10.255 2.617 1.00 90.81 108 TYR A O 1
ATOM 889 N N . HIS A 1 109 ? -1.631 -9.893 4.821 1.00 88.44 109 HIS A N 1
ATOM 890 C CA . HIS A 1 109 ? -0.579 -8.883 4.689 1.00 88.44 109 HIS A CA 1
ATOM 891 C C . HIS A 1 109 ? 0.666 -9.454 4.012 1.00 88.44 109 HIS A C 1
ATOM 893 O O . HIS A 1 109 ? 1.226 -8.824 3.114 1.00 88.44 109 HIS A O 1
ATOM 899 N N . LEU A 1 110 ? 1.060 -10.674 4.388 1.00 92.31 110 LEU A N 1
ATOM 900 C CA . LEU A 1 110 ? 2.174 -11.374 3.755 1.00 92.31 110 LEU A CA 1
ATOM 901 C C . LEU A 1 110 ? 1.897 -11.633 2.268 1.00 92.31 110 LEU A C 1
ATOM 903 O O . LEU A 1 110 ? 2.733 -11.300 1.434 1.00 92.31 110 LEU A O 1
ATOM 907 N N . ALA A 1 111 ? 0.711 -12.147 1.926 1.00 92.31 111 ALA A N 1
ATOM 908 C CA . ALA A 1 111 ? 0.317 -12.399 0.541 1.00 92.31 111 ALA A CA 1
ATOM 909 C C . ALA A 1 111 ? 0.331 -11.115 -0.307 1.00 92.31 111 ALA A C 1
ATOM 911 O O . ALA A 1 111 ? 0.901 -11.101 -1.399 1.00 92.31 111 ALA A O 1
ATOM 912 N N . MET A 1 112 ? -0.220 -10.017 0.218 1.00 92.56 112 MET A N 1
ATOM 913 C CA . MET A 1 112 ? -0.194 -8.704 -0.432 1.00 92.56 112 MET A CA 1
ATOM 914 C C . MET A 1 112 ? 1.233 -8.192 -0.643 1.00 92.56 112 MET A C 1
ATOM 916 O O . MET A 1 112 ? 1.550 -7.674 -1.717 1.00 92.56 112 MET A O 1
ATOM 920 N N . GLY A 1 113 ? 2.109 -8.359 0.351 1.00 92.31 113 GLY A N 1
ATOM 921 C CA . GLY A 1 113 ? 3.525 -8.002 0.256 1.00 92.31 113 GLY A CA 1
ATOM 922 C C . GLY A 1 113 ? 4.268 -8.829 -0.795 1.00 92.31 113 GLY A C 1
ATOM 923 O O . GLY A 1 113 ? 5.004 -8.273 -1.609 1.00 92.31 113 GLY A O 1
ATOM 924 N N . THR A 1 114 ? 4.029 -10.140 -0.848 1.00 94.00 114 THR A N 1
ATOM 925 C CA . THR A 1 114 ? 4.625 -11.029 -1.853 1.00 94.00 114 THR A CA 1
ATOM 926 C C . THR A 1 114 ? 4.154 -10.685 -3.263 1.00 94.00 114 THR A C 1
ATOM 928 O O . THR A 1 114 ? 4.985 -10.547 -4.157 1.00 94.00 114 THR A O 1
ATOM 931 N N . MET A 1 115 ? 2.849 -10.488 -3.477 1.00 94.38 115 MET A N 1
ATOM 932 C CA . MET A 1 115 ? 2.319 -10.077 -4.785 1.00 94.38 115 MET A CA 1
ATOM 933 C C . MET A 1 115 ? 2.877 -8.722 -5.218 1.00 94.38 115 MET A C 1
ATOM 935 O O . MET A 1 115 ? 3.242 -8.552 -6.379 1.00 94.38 115 MET A O 1
ATOM 939 N N . SER A 1 116 ? 3.002 -7.790 -4.270 1.00 94.62 116 SER A N 1
ATOM 940 C CA . SER A 1 116 ? 3.630 -6.494 -4.503 1.00 94.62 116 SER A CA 1
ATOM 941 C C . SER A 1 116 ? 5.068 -6.659 -5.000 1.00 94.62 116 SER A C 1
ATOM 943 O O . SER A 1 116 ? 5.450 -6.148 -6.051 1.00 94.62 116 SER A O 1
ATOM 945 N N . PHE A 1 117 ? 5.866 -7.430 -4.270 1.00 95.12 117 PHE A N 1
ATOM 946 C CA . PHE A 1 117 ? 7.255 -7.675 -4.628 1.00 95.12 117 PHE A CA 1
ATOM 947 C C . PHE A 1 117 ? 7.395 -8.351 -6.000 1.00 95.12 117 PHE A C 1
ATOM 949 O O . PHE A 1 117 ? 8.226 -7.935 -6.803 1.00 95.12 117 PHE A O 1
ATOM 956 N N . LEU A 1 118 ? 6.551 -9.343 -6.301 1.00 95.06 118 LEU A N 1
ATOM 957 C CA . LEU A 1 118 ? 6.547 -10.020 -7.599 1.00 95.06 118 LEU A CA 1
ATOM 958 C C . LEU A 1 118 ? 6.188 -9.071 -8.746 1.00 95.06 118 LEU A C 1
ATOM 960 O O . LEU A 1 118 ? 6.879 -9.075 -9.762 1.00 95.06 118 LEU A O 1
ATOM 964 N N . LEU A 1 119 ? 5.157 -8.234 -8.587 1.00 95.19 119 LEU A N 1
ATOM 965 C CA . LEU A 1 119 ? 4.796 -7.224 -9.589 1.00 95.19 119 LEU A CA 1
ATOM 966 C C . LEU A 1 119 ? 5.947 -6.270 -9.866 1.00 95.19 119 LEU A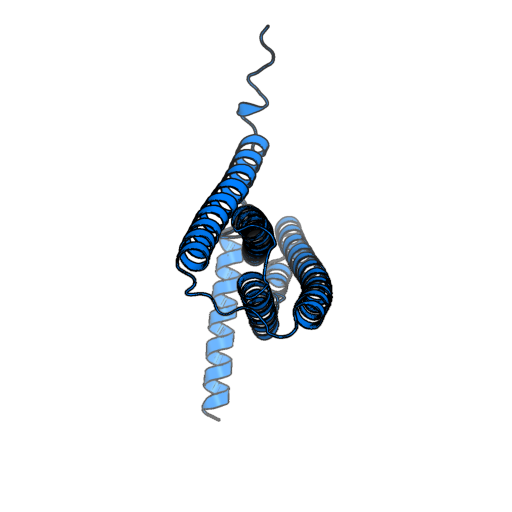 C 1
ATOM 968 O O . LEU A 1 119 ? 6.281 -6.024 -11.024 1.00 95.19 119 LEU A O 1
ATOM 972 N N . PHE A 1 120 ? 6.565 -5.766 -8.802 1.00 95.19 120 PHE A N 1
ATOM 973 C CA . PHE A 1 120 ? 7.709 -4.879 -8.907 1.00 95.19 120 PHE A CA 1
ATOM 974 C C . PHE A 1 120 ? 8.874 -5.554 -9.640 1.00 95.19 120 PHE A C 1
ATOM 976 O O . PHE A 1 120 ? 9.408 -4.992 -10.593 1.00 95.19 120 PHE A O 1
ATOM 983 N N . LEU A 1 121 ? 9.228 -6.784 -9.259 1.00 94.19 121 LEU A N 1
ATOM 984 C CA . LEU A 1 121 ? 10.317 -7.534 -9.882 1.00 94.19 121 LEU A CA 1
ATOM 985 C C . LEU A 1 121 ? 10.076 -7.757 -11.381 1.00 94.19 121 LEU A C 1
ATOM 987 O O . LEU A 1 121 ? 10.964 -7.518 -12.198 1.00 94.19 121 LEU A O 1
ATOM 991 N N . VAL A 1 122 ? 8.864 -8.170 -11.757 1.00 93.69 122 VAL A N 1
ATOM 992 C CA . VAL A 1 122 ? 8.493 -8.382 -13.164 1.00 93.69 122 VAL A CA 1
ATOM 993 C C . VAL A 1 122 ? 8.565 -7.068 -13.937 1.00 93.69 122 VAL A C 1
ATOM 995 O O . VAL A 1 122 ? 9.124 -7.038 -15.034 1.00 93.69 122 VAL A O 1
ATOM 998 N N . ALA A 1 123 ? 8.071 -5.973 -13.358 1.00 94.06 123 ALA A N 1
ATOM 999 C CA . ALA A 1 123 ? 8.130 -4.659 -13.981 1.00 94.06 123 ALA A CA 1
ATOM 1000 C C . ALA A 1 123 ? 9.575 -4.174 -14.181 1.00 94.06 123 ALA A C 1
ATOM 1002 O O . ALA A 1 123 ? 9.874 -3.630 -15.239 1.00 94.06 123 ALA A O 1
ATOM 1003 N N . VAL A 1 124 ? 10.482 -4.403 -13.224 1.00 93.88 124 VAL A N 1
ATOM 1004 C CA . VAL A 1 124 ? 11.905 -4.017 -13.329 1.00 93.88 124 VAL A CA 1
ATOM 1005 C C . VAL A 1 124 ? 12.643 -4.835 -14.393 1.00 93.88 124 VAL A C 1
ATOM 1007 O O . VAL A 1 124 ? 13.495 -4.315 -15.111 1.00 93.88 124 VAL A O 1
ATOM 1010 N N . MET A 1 125 ? 12.310 -6.116 -14.522 1.00 92.75 125 MET A N 1
ATOM 1011 C CA . MET A 1 125 ? 12.934 -7.008 -15.504 1.00 92.75 125 MET A CA 1
ATOM 1012 C C . MET A 1 125 ? 12.292 -6.915 -16.904 1.00 92.75 125 MET A C 1
ATOM 1014 O O . MET A 1 125 ? 12.770 -7.540 -17.858 1.00 92.75 125 MET A O 1
ATOM 1018 N N . THR A 1 126 ? 11.187 -6.183 -17.052 1.00 92.00 126 THR A N 1
ATOM 1019 C CA . THR A 1 126 ? 10.544 -5.965 -18.354 1.00 92.00 126 THR A CA 1
ATOM 1020 C C . THR A 1 126 ? 11.429 -5.065 -19.214 1.00 92.00 126 THR A C 1
ATOM 1022 O O . THR A 1 126 ? 11.984 -4.076 -18.738 1.00 92.00 126 THR A O 1
ATOM 1025 N N . LYS A 1 127 ? 11.587 -5.412 -20.494 1.00 90.44 127 LYS A N 1
ATOM 1026 C CA . LYS A 1 127 ? 12.324 -4.587 -21.450 1.00 90.44 127 LYS A CA 1
ATOM 1027 C C . LYS A 1 127 ? 11.389 -3.509 -21.984 1.00 90.44 127 LYS A C 1
ATOM 1029 O O . LYS A 1 127 ? 10.405 -3.815 -22.655 1.00 90.44 127 LYS A O 1
ATOM 1034 N N . TYR A 1 128 ? 11.722 -2.262 -21.691 1.00 90.06 128 TYR A N 1
ATOM 1035 C CA . TYR A 1 128 ? 11.012 -1.094 -22.194 1.00 90.06 128 TYR A CA 1
ATOM 1036 C C . TYR A 1 128 ? 11.698 -0.546 -23.445 1.00 90.06 128 TYR A C 1
ATOM 1038 O O . TYR A 1 128 ? 12.914 -0.674 -23.589 1.00 90.06 128 TYR A O 1
ATOM 1046 N N . ASP A 1 129 ? 10.926 0.093 -24.325 1.00 91.44 129 ASP A N 1
ATOM 1047 C CA . ASP A 1 129 ? 11.455 0.691 -25.558 1.00 91.44 129 ASP A CA 1
ATOM 1048 C C . ASP A 1 129 ? 12.430 1.835 -25.256 1.00 91.44 129 ASP A C 1
ATOM 1050 O O . ASP A 1 129 ? 13.411 2.039 -25.967 1.00 91.44 129 ASP A O 1
ATOM 1054 N N . THR A 1 130 ? 12.177 2.567 -24.168 1.00 91.19 130 THR A N 1
ATOM 1055 C CA . THR A 1 130 ? 13.070 3.613 -23.661 1.00 91.19 130 THR A CA 1
ATOM 1056 C C . THR A 1 130 ? 13.221 3.518 -22.138 1.00 91.19 130 THR A C 1
ATOM 1058 O O . THR A 1 130 ? 12.240 3.200 -21.453 1.00 91.19 130 THR A O 1
ATOM 1061 N N . PRO A 1 131 ? 14.389 3.872 -21.564 1.00 88.88 131 PRO A N 1
ATOM 1062 C CA . PRO A 1 131 ? 14.566 3.936 -20.109 1.00 88.88 131 PRO A CA 1
ATOM 1063 C C . PRO A 1 131 ? 13.555 4.863 -19.425 1.00 88.88 131 PRO A C 1
ATOM 1065 O O . PRO A 1 131 ? 13.107 4.589 -18.314 1.00 88.88 131 PRO A O 1
ATOM 1068 N N . LEU A 1 132 ? 13.145 5.938 -20.110 1.00 90.56 132 LEU A N 1
ATOM 1069 C CA . LEU A 1 132 ? 12.118 6.855 -19.624 1.00 90.56 132 LEU A CA 1
ATOM 1070 C C . LEU A 1 132 ? 10.764 6.154 -19.464 1.00 90.56 132 LEU A C 1
ATOM 1072 O O . LEU A 1 132 ? 10.146 6.273 -18.410 1.00 90.56 132 LEU A O 1
ATOM 1076 N N . SER A 1 133 ? 10.318 5.394 -20.472 1.00 93.38 133 SER A N 1
ATOM 1077 C CA . SER A 1 133 ? 9.055 4.647 -20.382 1.00 93.38 133 SER A CA 1
ATOM 1078 C C . SER A 1 133 ? 9.059 3.640 -19.227 1.00 93.38 133 SER A C 1
ATOM 1080 O O . SER A 1 133 ? 8.096 3.600 -18.462 1.00 93.38 133 SER A O 1
ATOM 1082 N N . GLY A 1 134 ? 10.173 2.930 -19.014 1.00 92.62 134 GLY A N 1
ATOM 1083 C CA . GLY A 1 134 ? 10.341 2.050 -17.856 1.00 92.62 134 GLY A CA 1
ATOM 1084 C C . GLY A 1 134 ? 10.304 2.802 -16.530 1.00 92.62 134 GLY A C 1
ATOM 1085 O O . GLY A 1 134 ? 9.616 2.384 -15.599 1.00 92.62 134 GLY A O 1
ATOM 1086 N N . GLY A 1 135 ? 10.982 3.950 -16.452 1.00 93.50 135 GLY A N 1
ATOM 1087 C CA . GLY A 1 135 ? 10.972 4.808 -15.267 1.00 93.50 135 GLY A CA 1
ATOM 1088 C C . GLY A 1 135 ? 9.561 5.270 -14.896 1.00 93.50 135 GLY A C 1
ATOM 1089 O O . GLY A 1 135 ? 9.167 5.160 -13.736 1.00 93.50 135 GLY A O 1
ATOM 1090 N N . VAL A 1 136 ? 8.766 5.712 -15.878 1.00 95.38 136 VAL A N 1
ATOM 1091 C CA . VAL A 1 136 ? 7.363 6.106 -15.657 1.00 95.38 136 VAL A CA 1
ATOM 1092 C C . VAL A 1 136 ? 6.514 4.917 -15.201 1.00 95.38 136 VAL A C 1
ATOM 1094 O O . VAL A 1 136 ? 5.734 5.056 -14.258 1.00 95.38 136 VAL A O 1
ATOM 1097 N N . SER A 1 137 ? 6.673 3.740 -15.812 1.00 94.69 137 SER A N 1
ATOM 1098 C CA . SER A 1 137 ? 5.941 2.535 -15.405 1.00 94.69 137 SER A CA 1
ATOM 1099 C C . SER A 1 137 ? 6.252 2.126 -13.963 1.00 94.69 137 SER A C 1
ATOM 1101 O O . SER A 1 137 ? 5.327 1.886 -13.186 1.00 94.69 137 SER A O 1
ATOM 1103 N N . ILE A 1 138 ? 7.530 2.111 -13.573 1.00 96.56 138 ILE A N 1
ATOM 1104 C CA . ILE A 1 138 ? 7.952 1.800 -12.199 1.00 96.56 138 ILE A CA 1
ATOM 1105 C C . ILE A 1 138 ? 7.458 2.850 -11.212 1.00 96.56 138 ILE A C 1
ATOM 1107 O O . ILE A 1 138 ? 6.996 2.485 -10.130 1.00 96.56 138 ILE A O 1
ATOM 1111 N N . PHE A 1 139 ? 7.511 4.133 -11.581 1.00 97.75 139 PHE A N 1
ATOM 1112 C CA . PHE A 1 139 ? 6.961 5.210 -10.765 1.00 97.75 139 PHE A CA 1
ATOM 1113 C C . PHE A 1 139 ? 5.476 4.970 -10.477 1.00 97.75 139 PHE A C 1
ATOM 1115 O O . PHE A 1 139 ? 5.087 4.914 -9.314 1.00 97.75 139 PHE A O 1
ATOM 1122 N N . LEU A 1 140 ? 4.652 4.770 -11.512 1.00 96.75 140 LEU A N 1
ATOM 1123 C CA . LEU A 1 140 ? 3.208 4.580 -11.350 1.00 96.75 140 LEU A CA 1
ATOM 1124 C C . LEU A 1 140 ? 2.881 3.336 -10.520 1.00 96.75 140 LEU A C 1
ATOM 1126 O O . LEU A 1 140 ? 2.050 3.405 -9.614 1.00 96.75 140 LEU A O 1
ATOM 1130 N N . LEU A 1 141 ? 3.552 2.218 -10.804 1.00 96.12 141 LEU A N 1
ATOM 1131 C CA . LEU A 1 141 ? 3.357 0.962 -10.085 1.00 96.12 141 LEU A CA 1
ATOM 1132 C C . LEU A 1 141 ? 3.705 1.116 -8.598 1.00 96.12 141 LEU A C 1
ATOM 1134 O O . LEU A 1 141 ? 2.879 0.833 -7.731 1.00 96.12 141 LEU A O 1
ATOM 1138 N N . THR A 1 142 ? 4.899 1.633 -8.306 1.00 96.88 142 THR A N 1
ATOM 1139 C CA . THR A 1 142 ? 5.381 1.844 -6.934 1.00 96.88 142 THR A CA 1
ATOM 1140 C C . THR A 1 142 ? 4.494 2.830 -6.182 1.00 96.88 142 THR A C 1
ATOM 1142 O O . THR A 1 142 ? 4.129 2.577 -5.035 1.00 96.88 142 THR A O 1
ATOM 1145 N N . PHE A 1 143 ? 4.105 3.930 -6.832 1.00 96.88 143 PHE A N 1
ATOM 1146 C CA . PHE A 1 143 ? 3.213 4.935 -6.265 1.00 96.88 143 PHE A CA 1
ATOM 1147 C C . PHE A 1 143 ? 1.874 4.319 -5.857 1.00 96.88 143 PHE A C 1
ATOM 1149 O O . PHE A 1 143 ? 1.475 4.442 -4.700 1.00 96.88 143 PHE A O 1
ATOM 1156 N N . LEU A 1 144 ? 1.202 3.617 -6.776 1.00 95.31 144 LEU A N 1
ATOM 1157 C CA . LEU A 1 144 ? -0.103 3.005 -6.517 1.00 95.31 144 LEU A CA 1
ATOM 1158 C C . LEU A 1 144 ? -0.035 1.993 -5.374 1.00 95.31 144 LEU A C 1
ATOM 1160 O O . LEU A 1 144 ? -0.854 2.036 -4.457 1.00 95.31 144 LEU A O 1
ATOM 1164 N N . MET A 1 145 ? 0.956 1.108 -5.403 1.00 94.62 145 MET A N 1
ATOM 1165 C CA . MET A 1 145 ? 1.110 0.070 -4.388 1.00 94.62 145 MET A CA 1
ATOM 1166 C C . MET A 1 145 ? 1.423 0.658 -3.012 1.00 94.62 145 MET A C 1
ATOM 1168 O O . MET A 1 145 ? 0.841 0.237 -2.012 1.00 94.62 145 MET A O 1
ATOM 1172 N N . TYR A 1 146 ? 2.295 1.668 -2.952 1.00 94.31 146 TYR A N 1
ATOM 1173 C CA . TYR A 1 146 ? 2.641 2.327 -1.698 1.00 94.31 146 TYR A CA 1
ATOM 1174 C C . TYR A 1 146 ? 1.456 3.115 -1.124 1.00 94.31 146 TYR A C 1
ATOM 1176 O O . TYR A 1 146 ? 1.160 2.985 0.065 1.00 94.31 146 TYR A O 1
ATOM 1184 N N . VAL A 1 147 ? 0.716 3.860 -1.958 1.00 93.69 147 VAL A N 1
ATOM 1185 C CA . VAL A 1 147 ? -0.515 4.552 -1.537 1.00 93.69 147 VAL A CA 1
ATOM 1186 C C . VAL A 1 147 ? -1.516 3.552 -0.961 1.00 93.69 147 VAL A C 1
ATOM 1188 O O . VAL A 1 147 ? -1.998 3.747 0.154 1.00 93.69 147 VAL A O 1
ATOM 1191 N N . LEU A 1 148 ? -1.813 2.463 -1.677 1.00 92.12 148 LEU A N 1
ATOM 1192 C CA . LEU A 1 148 ? -2.776 1.451 -1.229 1.00 92.12 148 LEU A CA 1
ATOM 1193 C C . LEU A 1 148 ? -2.360 0.798 0.091 1.00 92.12 148 LEU A C 1
ATOM 1195 O O . LEU A 1 148 ? -3.195 0.633 0.986 1.00 92.12 148 LEU A O 1
ATOM 1199 N N . LEU A 1 149 ? -1.074 0.477 0.242 1.00 89.62 149 LEU A N 1
ATOM 1200 C CA . LEU A 1 149 ? -0.530 -0.081 1.476 1.00 89.62 149 LEU A CA 1
ATOM 1201 C C . LEU A 1 149 ? -0.704 0.892 2.647 1.00 89.62 149 LEU A C 1
ATOM 1203 O O . LEU A 1 149 ? -1.192 0.510 3.710 1.00 89.62 149 LEU A O 1
ATOM 1207 N N . ARG A 1 150 ? -0.356 2.166 2.449 1.00 88.62 150 ARG A N 1
ATOM 1208 C CA . ARG A 1 150 ? -0.449 3.197 3.489 1.00 88.62 150 ARG A CA 1
ATOM 1209 C C . ARG A 1 150 ? -1.887 3.507 3.884 1.00 88.62 150 ARG A C 1
ATOM 1211 O O . ARG A 1 150 ? -2.153 3.682 5.076 1.00 88.62 150 ARG A O 1
ATOM 1218 N N . ILE A 1 151 ? -2.810 3.555 2.919 1.00 88.62 151 ILE A N 1
ATOM 1219 C CA . ILE A 1 151 ? -4.249 3.673 3.191 1.00 88.62 151 ILE A CA 1
ATOM 1220 C C . ILE A 1 151 ? -4.702 2.476 4.031 1.00 88.62 151 ILE A C 1
ATOM 1222 O O . ILE A 1 151 ? -5.319 2.665 5.077 1.00 88.62 151 ILE A O 1
ATOM 1226 N N . SER A 1 152 ? -4.344 1.258 3.620 1.00 87.06 152 SER A N 1
ATOM 1227 C CA . SER A 1 152 ? -4.747 0.028 4.309 1.00 87.06 152 SER A CA 1
ATOM 1228 C C . SER A 1 152 ? -4.255 -0.008 5.758 1.00 87.06 152 SER A C 1
ATOM 1230 O O . SER A 1 152 ? -5.071 -0.155 6.663 1.00 87.06 152 SER A O 1
ATOM 1232 N N . MET A 1 153 ? -2.959 0.234 5.990 1.00 84.56 153 MET A N 1
ATOM 1233 C CA . MET A 1 153 ? -2.366 0.279 7.337 1.00 84.56 153 MET A CA 1
ATOM 1234 C C . MET A 1 153 ? -3.005 1.349 8.226 1.00 84.56 153 MET A C 1
ATOM 1236 O O . MET A 1 153 ? -3.168 1.174 9.431 1.00 84.56 153 MET A O 1
ATOM 1240 N N . SER A 1 154 ? -3.363 2.485 7.637 1.00 83.19 154 SER A N 1
ATOM 1241 C CA . SER A 1 154 ? -3.955 3.582 8.392 1.00 83.19 154 SER A CA 1
ATOM 1242 C C . SER A 1 154 ? -5.427 3.360 8.743 1.00 83.19 154 SER A C 1
ATOM 1244 O O . SER A 1 154 ? -5.905 3.966 9.699 1.00 83.19 154 SER A O 1
ATOM 1246 N N . LEU A 1 155 ? -6.152 2.541 7.976 1.00 84.31 155 LEU A N 1
ATOM 1247 C CA . LEU A 1 155 ? -7.518 2.128 8.308 1.00 84.31 155 LEU A CA 1
ATOM 1248 C C . LEU A 1 155 ? -7.532 1.012 9.361 1.00 84.31 155 LEU A C 1
ATOM 1250 O O . LEU A 1 155 ? -8.423 0.988 10.206 1.00 84.31 155 LEU A O 1
ATOM 1254 N N . GLU A 1 156 ? -6.532 0.131 9.338 1.00 83.25 156 GLU A N 1
ATOM 1255 C CA . GLU A 1 156 ? -6.372 -0.966 10.300 1.00 83.25 156 GLU A CA 1
ATOM 1256 C C . GLU A 1 156 ? -6.079 -0.462 11.728 1.00 83.25 156 GLU A C 1
ATOM 1258 O O . GLU A 1 156 ? -6.570 -1.020 12.716 1.00 83.25 156 GLU A O 1
ATOM 1263 N N . ASP A 1 157 ? -5.330 0.640 11.864 1.00 78.31 157 ASP A N 1
ATOM 1264 C CA . ASP A 1 157 ? -5.090 1.293 13.154 1.00 78.31 157 ASP A CA 1
ATOM 1265 C C . ASP A 1 157 ? -5.613 2.745 13.202 1.00 78.31 157 ASP A C 1
ATOM 1267 O O . ASP A 1 157 ? -4.863 3.690 12.928 1.00 78.31 157 ASP A O 1
ATOM 1271 N N . PRO A 1 158 ? -6.864 2.971 13.651 1.00 71.50 158 PRO A N 1
ATOM 1272 C CA . PRO A 1 158 ? -7.440 4.311 13.765 1.00 71.50 158 PRO A CA 1
ATOM 1273 C C . PRO A 1 158 ? -6.779 5.179 14.852 1.00 71.50 158 PRO A C 1
ATOM 1275 O O . PRO A 1 158 ? -7.045 6.383 14.921 1.00 71.50 158 PRO A O 1
ATOM 1278 N N . THR A 1 159 ? -5.901 4.612 15.694 1.00 72.81 159 THR A N 1
ATOM 1279 C CA . THR A 1 159 ? -5.141 5.372 16.703 1.00 72.81 159 THR A CA 1
ATOM 1280 C C . THR A 1 159 ? -3.895 6.036 16.111 1.00 72.81 159 THR A C 1
ATOM 1282 O O . THR A 1 159 ? -3.505 7.131 16.533 1.00 72.81 159 THR A O 1
ATOM 1285 N N . LYS A 1 160 ? -3.282 5.403 15.104 1.00 69.81 160 LYS A N 1
ATOM 1286 C CA . LYS A 1 160 ? -2.019 5.842 14.486 1.00 69.81 160 LYS A CA 1
ATOM 1287 C C . LYS A 1 160 ? -2.189 6.353 13.059 1.00 69.81 160 LYS A C 1
ATOM 1289 O O . LYS A 1 160 ? -1.349 7.127 12.605 1.00 69.81 160 LYS A O 1
ATOM 1294 N N . GLY A 1 161 ? -3.265 5.960 12.385 1.00 63.72 161 GLY A N 1
ATOM 1295 C CA . GLY A 1 161 ? -3.537 6.283 10.993 1.00 63.72 161 GLY A CA 1
ATOM 1296 C C . GLY A 1 161 ? -3.849 7.752 10.735 1.00 63.72 161 GLY A C 1
ATOM 1297 O O . GLY A 1 161 ? -4.136 8.537 11.636 1.00 63.72 161 GLY A O 1
ATOM 1298 N N . ILE A 1 162 ? -3.824 8.127 9.460 1.00 66.12 162 ILE A N 1
ATOM 1299 C CA . ILE A 1 162 ? -4.110 9.486 8.979 1.00 66.12 162 ILE A CA 1
ATOM 1300 C C . ILE A 1 162 ? -5.534 9.932 9.359 1.00 66.12 162 ILE A C 1
ATOM 1302 O O . ILE A 1 162 ? -5.779 11.092 9.694 1.00 66.12 162 ILE A O 1
ATOM 1306 N N . TRP A 1 163 ? -6.457 8.974 9.413 1.00 66.00 163 TRP A N 1
ATOM 1307 C CA . TRP A 1 163 ? -7.843 9.133 9.842 1.00 66.00 163 TRP A CA 1
ATOM 1308 C C . TRP A 1 163 ? -7.987 9.084 11.361 1.00 66.00 163 TRP A C 1
ATOM 1310 O O . TRP A 1 163 ? -8.969 8.518 11.845 1.00 66.00 163 TRP A O 1
ATOM 1320 N N . LYS A 1 164 ? -7.023 9.657 12.109 1.00 61.91 164 LYS A N 1
ATOM 1321 C CA . LYS A 1 164 ? -7.056 9.695 13.576 1.00 61.91 164 LYS A CA 1
ATOM 1322 C C . LYS A 1 164 ? -8.450 10.085 14.021 1.00 61.91 164 LYS A C 1
ATOM 1324 O O . LYS A 1 164 ? -8.855 11.250 13.921 1.00 61.91 164 LYS A O 1
ATOM 1329 N N . THR A 1 165 ? -9.162 9.119 14.572 1.00 60.53 165 THR A N 1
ATOM 1330 C CA . THR A 1 165 ? -10.357 9.370 15.349 1.00 60.53 165 THR A CA 1
ATOM 1331 C C . THR A 1 165 ? -9.869 10.050 16.608 1.00 60.53 165 THR A C 1
ATOM 1333 O O . THR A 1 165 ? -9.605 9.400 17.613 1.00 60.53 165 THR A O 1
ATOM 1336 N N . LYS A 1 166 ? -9.716 11.379 16.568 1.00 54.34 166 LYS A N 1
ATOM 1337 C CA . LYS A 1 166 ? -9.319 12.234 17.704 1.00 54.34 166 LYS A CA 1
ATOM 1338 C C . LYS A 1 166 ? -10.256 12.119 18.925 1.00 54.34 166 LYS A C 1
ATOM 1340 O O . LYS A 1 166 ? -10.159 12.911 19.851 1.00 54.34 166 LYS A O 1
ATOM 1345 N N . LYS A 1 167 ? -11.182 11.164 18.909 1.00 65.19 167 LYS A N 1
ATOM 1346 C CA . LYS A 1 167 ? -12.259 10.952 19.858 1.00 65.19 167 LYS A CA 1
ATOM 1347 C C . LYS A 1 167 ? -12.373 9.493 20.307 1.00 65.19 167 LYS A C 1
ATOM 1349 O O . LYS A 1 167 ? -13.443 9.147 20.782 1.00 65.19 167 LYS A O 1
ATOM 1354 N N . ILE A 1 168 ? -11.351 8.634 20.151 1.00 80.38 168 ILE A N 1
ATOM 1355 C CA . ILE A 1 168 ? -11.388 7.348 20.875 1.00 80.38 168 ILE A CA 1
ATOM 1356 C C . ILE A 1 168 ? -11.197 7.680 22.357 1.00 80.38 168 ILE A C 1
ATOM 1358 O O . ILE A 1 168 ? -10.126 8.176 22.719 1.00 80.38 168 ILE A O 1
ATOM 1362 N N . PRO A 1 169 ? -12.210 7.472 23.209 1.00 85.81 169 PRO A N 1
ATOM 1363 C CA . PRO A 1 169 ? -12.089 7.816 24.615 1.00 85.81 169 PRO A CA 1
ATOM 1364 C C . PRO A 1 169 ? -11.094 6.875 25.311 1.00 85.81 169 PRO A C 1
ATOM 1366 O O . PRO A 1 169 ? -10.994 5.692 24.970 1.00 85.81 169 PRO A O 1
ATOM 1369 N N . ALA A 1 170 ? -10.341 7.383 26.289 1.00 87.44 170 ALA A N 1
ATOM 1370 C CA . ALA A 1 170 ? -9.272 6.623 26.947 1.00 87.44 170 ALA A CA 1
ATOM 1371 C C . ALA A 1 170 ? -9.785 5.335 27.616 1.00 87.44 170 ALA A C 1
ATOM 1373 O O . ALA A 1 170 ? -9.067 4.342 27.713 1.00 87.44 170 ALA A O 1
ATOM 1374 N N . GLU A 1 171 ? -11.042 5.325 28.053 1.00 90.88 171 GLU A N 1
ATOM 1375 C CA . GLU A 1 171 ? -11.695 4.165 28.643 1.00 90.88 171 GLU A CA 1
ATOM 1376 C C . GLU A 1 171 ? -11.902 2.997 27.671 1.00 90.88 171 GLU A C 1
ATOM 1378 O O . GLU A 1 171 ? -12.006 1.868 28.139 1.00 90.88 171 GLU A O 1
ATOM 1383 N N . PHE A 1 172 ? -11.941 3.235 26.357 1.00 89.19 172 PHE A N 1
ATOM 1384 C CA . PHE A 1 172 ? -11.998 2.168 25.352 1.00 89.19 172 PHE A CA 1
ATOM 1385 C C . PHE A 1 172 ? -10.629 1.522 25.156 1.00 89.19 172 PHE A C 1
ATOM 1387 O O . PHE A 1 172 ? -10.522 0.300 25.106 1.00 89.19 172 PHE A O 1
ATOM 1394 N N . LEU A 1 173 ? -9.576 2.342 25.121 1.00 87.38 173 LEU A N 1
ATOM 1395 C CA . LEU A 1 173 ? -8.196 1.867 25.008 1.00 87.38 173 LEU A CA 1
ATOM 1396 C C . LEU A 1 173 ? -7.793 1.031 26.231 1.00 87.38 173 LEU A C 1
ATOM 1398 O O . LEU A 1 173 ? -7.205 -0.035 26.084 1.00 87.38 173 LEU A O 1
ATOM 1402 N N . ARG A 1 174 ? -8.190 1.460 27.437 1.00 90.31 174 ARG A N 1
ATOM 1403 C CA . ARG A 1 174 ? -7.973 0.685 28.671 1.00 90.31 174 ARG A CA 1
ATOM 1404 C C . ARG A 1 174 ? -8.688 -0.665 28.658 1.00 90.31 174 ARG A C 1
ATOM 1406 O O . ARG A 1 174 ? -8.180 -1.622 29.235 1.00 90.31 174 ARG A O 1
ATOM 1413 N N . GLU A 1 175 ? -9.871 -0.744 28.051 1.00 89.88 175 GLU A N 1
ATOM 1414 C CA . GLU A 1 175 ? -10.602 -2.010 27.947 1.00 89.88 175 GLU A CA 1
ATOM 1415 C C . GLU A 1 175 ? -9.888 -2.980 26.997 1.00 89.88 175 GLU A C 1
ATOM 1417 O O . GLU A 1 175 ? -9.703 -4.144 27.340 1.00 89.88 175 GLU A O 1
ATOM 1422 N N . GLU A 1 176 ? -9.384 -2.483 25.863 1.00 86.81 176 GLU A N 1
ATOM 1423 C CA . GLU A 1 176 ? -8.542 -3.256 24.938 1.00 86.81 176 GLU A CA 1
ATOM 1424 C C . GLU A 1 176 ? -7.255 -3.767 25.617 1.00 86.81 176 GLU A C 1
ATOM 1426 O O . GLU A 1 176 ? -6.837 -4.902 25.391 1.00 86.81 176 GLU A O 1
ATOM 1431 N N . GLU A 1 177 ? -6.616 -2.959 26.467 1.00 88.88 177 GLU A N 1
ATOM 1432 C CA . GLU A 1 177 ? -5.417 -3.366 27.215 1.00 88.88 177 GLU A CA 1
ATOM 1433 C C . GLU A 1 177 ? -5.697 -4.491 28.220 1.00 88.88 177 GLU A C 1
ATOM 1435 O O . GLU A 1 177 ? -4.921 -5.447 28.301 1.00 88.88 177 GLU A O 1
ATOM 1440 N N . LYS A 1 178 ? -6.804 -4.401 28.970 1.00 91.06 178 LYS A N 1
ATOM 1441 C CA . LYS A 1 178 ? -7.222 -5.447 29.919 1.00 91.06 178 LYS A CA 1
ATOM 1442 C C . LYS A 1 178 ? -7.507 -6.764 29.212 1.00 91.06 178 LYS A C 1
ATOM 1444 O O . LYS A 1 178 ? -7.043 -7.811 29.650 1.00 91.06 178 LYS A O 1
ATOM 1449 N N . ASP A 1 179 ? -8.236 -6.684 28.110 1.00 90.19 179 ASP A N 1
ATOM 1450 C CA . ASP A 1 179 ? -8.609 -7.817 27.276 1.00 90.19 179 ASP A CA 1
ATOM 1451 C C . ASP A 1 179 ? -7.367 -8.529 26.697 1.00 90.19 179 ASP A C 1
ATOM 1453 O O . ASP A 1 179 ? -7.209 -9.739 26.848 1.00 90.19 179 ASP A O 1
ATOM 1457 N N . LYS A 1 180 ? -6.383 -7.776 26.183 1.00 88.94 180 LYS A N 1
ATOM 1458 C CA . LYS A 1 180 ? -5.083 -8.334 25.755 1.00 88.94 180 LYS A CA 1
ATOM 1459 C C . LYS A 1 180 ? -4.282 -8.963 26.894 1.00 88.94 180 LYS A C 1
ATOM 1461 O O . LYS A 1 180 ? -3.541 -9.921 26.669 1.00 88.94 180 LYS A O 1
ATOM 1466 N N . ALA A 1 181 ? -4.346 -8.393 28.096 1.00 89.81 181 ALA A N 1
ATOM 1467 C CA . ALA A 1 181 ? -3.658 -8.947 29.258 1.00 89.81 181 ALA A CA 1
ATOM 1468 C C . ALA A 1 181 ? -4.280 -10.279 29.697 1.00 89.81 181 ALA A C 1
ATOM 1470 O O . ALA A 1 181 ? -3.543 -11.175 30.109 1.00 89.81 181 ALA A O 1
ATOM 1471 N N . GLN A 1 182 ? -5.603 -10.414 29.573 1.00 89.38 182 GLN A N 1
ATOM 1472 C CA . GLN A 1 182 ? -6.322 -11.649 29.863 1.00 89.38 182 GLN A CA 1
ATOM 1473 C C . GLN A 1 182 ? -5.972 -12.752 28.854 1.00 89.38 182 GLN A C 1
ATOM 1475 O O . GLN A 1 182 ? -5.4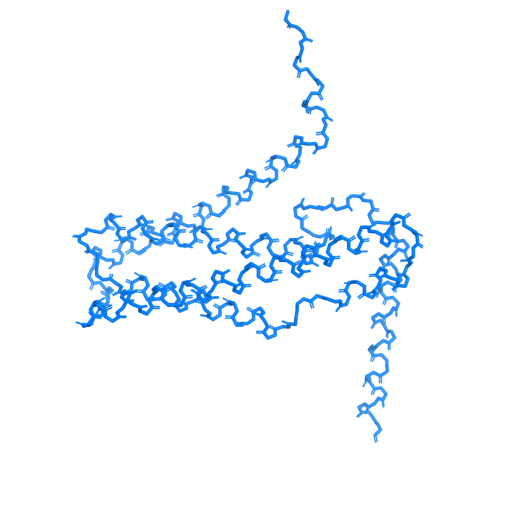93 -13.801 29.271 1.00 89.38 182 GLN A O 1
ATOM 1480 N N . ASP A 1 183 ? -6.040 -12.473 27.548 1.00 88.75 183 ASP A N 1
ATOM 1481 C CA . ASP A 1 183 ? -5.657 -13.431 26.493 1.00 88.75 183 ASP A CA 1
ATOM 1482 C C . ASP A 1 183 ? -4.242 -14.001 26.688 1.00 88.75 183 ASP A C 1
ATOM 1484 O O . ASP A 1 183 ? -3.988 -15.188 26.484 1.00 88.75 183 ASP A O 1
ATOM 1488 N N . LYS A 1 184 ? -3.285 -13.157 27.097 1.00 89.25 184 LYS A N 1
ATOM 1489 C CA . LYS A 1 184 ? -1.910 -13.601 27.375 1.00 89.25 184 LYS A CA 1
ATOM 1490 C C . LYS A 1 184 ? -1.830 -14.561 28.559 1.00 89.25 184 LYS A C 1
ATOM 1492 O O . LYS A 1 184 ? -0.998 -15.464 28.535 1.00 89.25 184 LYS A O 1
ATOM 1497 N N . ARG A 1 185 ? -2.642 -14.349 29.598 1.00 90.31 185 ARG A N 1
ATOM 1498 C CA . ARG A 1 185 ? -2.699 -15.238 30.767 1.00 90.31 185 ARG A CA 1
ATOM 1499 C C . ARG A 1 185 ? -3.301 -16.584 30.387 1.00 90.31 185 ARG A C 1
ATOM 1501 O O . ARG A 1 185 ? -2.715 -17.606 30.727 1.00 90.31 185 ARG A O 1
ATOM 1508 N N . ASP A 1 186 ? -4.387 -16.569 29.624 1.00 91.62 186 ASP A N 1
ATOM 1509 C CA . ASP A 1 186 ? -5.105 -17.779 29.217 1.00 91.62 186 ASP A CA 1
ATOM 1510 C C . ASP A 1 186 ? -4.252 -18.648 28.272 1.00 91.62 186 ASP A C 1
ATOM 1512 O O . ASP A 1 186 ? -4.142 -19.863 28.456 1.00 91.62 186 ASP A O 1
ATOM 1516 N N . ASN A 1 187 ? -3.541 -18.022 27.326 1.00 89.81 187 ASN A N 1
ATOM 1517 C CA . ASN A 1 187 ? -2.592 -18.719 26.451 1.00 89.81 187 ASN A CA 1
ATOM 1518 C C . ASN A 1 187 ? -1.392 -19.292 27.215 1.00 89.81 187 ASN A C 1
ATOM 1520 O O . ASN A 1 187 ? -0.917 -20.375 26.882 1.00 89.81 187 ASN A O 1
ATOM 1524 N N . LYS A 1 188 ? -0.894 -18.583 28.237 1.00 90.38 188 LYS A N 1
ATOM 1525 C CA . LYS A 1 188 ? 0.206 -19.080 29.070 1.00 90.38 188 LYS A CA 1
ATOM 1526 C C . LYS A 1 188 ? -0.229 -20.296 29.892 1.00 90.38 188 LYS A C 1
ATOM 1528 O O . LYS A 1 188 ? 0.487 -21.287 29.903 1.00 90.38 188 LYS A O 1
ATOM 1533 N N . ALA A 1 189 ? -1.408 -20.241 30.510 1.00 89.62 189 ALA A N 1
ATOM 1534 C CA . ALA A 1 189 ? -1.959 -21.363 31.268 1.00 89.62 189 ALA A CA 1
ATOM 1535 C C . ALA A 1 189 ? -2.177 -22.606 30.387 1.00 89.62 189 ALA A C 1
ATOM 1537 O O . ALA A 1 189 ? -1.869 -23.713 30.810 1.00 89.62 189 ALA A O 1
ATOM 1538 N N . SER A 1 190 ? -2.636 -22.414 29.145 1.00 88.12 190 SER A N 1
ATOM 1539 C CA . SER A 1 190 ? -2.854 -23.508 28.184 1.00 88.12 190 SER A CA 1
ATOM 1540 C C . SER A 1 190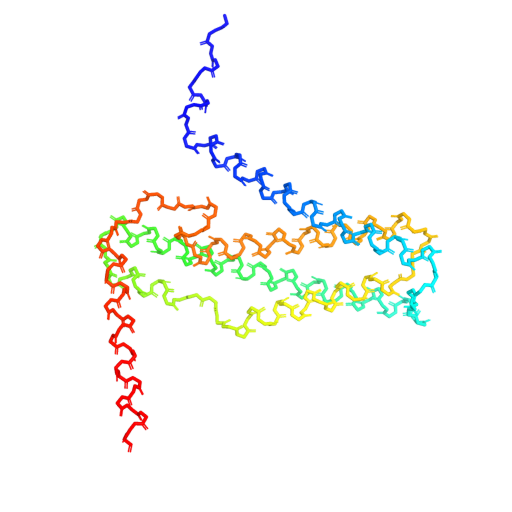 ? -1.558 -24.127 27.645 1.00 88.12 190 SER A C 1
ATOM 1542 O O . SER A 1 190 ? -1.575 -25.247 27.152 1.00 88.12 190 SER A O 1
ATOM 1544 N N . ALA A 1 191 ? -0.438 -23.400 27.687 1.00 89.44 191 ALA A N 1
ATOM 1545 C CA . ALA A 1 191 ? 0.869 -23.920 27.283 1.00 89.44 191 ALA A CA 1
ATOM 1546 C C . ALA A 1 191 ? 1.577 -24.695 28.412 1.00 89.44 191 ALA A C 1
ATOM 1548 O O . ALA A 1 191 ? 2.539 -25.412 28.146 1.00 89.44 191 ALA A O 1
ATOM 1549 N N . GLU A 1 192 ? 1.135 -24.511 29.660 1.00 87.94 192 GLU A N 1
ATOM 1550 C CA . GLU A 1 192 ? 1.677 -25.167 30.858 1.00 87.94 192 GLU A CA 1
ATOM 1551 C C . GLU A 1 192 ? 0.878 -26.424 31.269 1.00 87.94 192 GLU A C 1
ATOM 1553 O O . GLU A 1 192 ? 1.328 -27.159 32.149 1.00 87.94 192 GLU A O 1
ATOM 1558 N N . SER A 1 193 ? -0.278 -26.676 30.639 1.00 82.06 193 SER A N 1
ATOM 1559 C CA . SER A 1 193 ? -1.119 -27.877 30.803 1.00 82.06 193 SER A CA 1
ATOM 1560 C C . SER A 1 193 ? -0.810 -28.952 29.769 1.00 82.06 193 SER A C 1
ATOM 1562 O O . SER A 1 193 ? -0.747 -30.137 30.159 1.00 82.06 193 SER A O 1
#

Solvent-accessible surface area (backbone atoms only — not comparable to full-atom values): 10527 Å² total; per-residue (Å²): 142,87,83,70,71,65,66,76,73,35,74,64,44,59,53,50,53,50,52,51,48,51,52,49,55,23,44,52,53,11,50,53,52,16,51,52,52,37,52,38,52,75,67,65,69,59,69,56,57,94,52,58,66,59,49,53,52,50,44,51,54,52,48,53,54,49,50,54,51,49,52,52,50,45,49,52,29,50,52,32,40,50,43,35,52,50,18,60,75,72,67,36,58,68,54,26,46,52,32,66,68,62,56,84,55,70,68,55,58,50,50,53,51,52,51,50,51,51,49,51,52,50,59,68,26,50,80,55,98,40,64,65,60,43,24,53,52,44,22,53,53,44,24,54,53,46,43,53,51,52,52,43,57,20,38,68,34,43,86,77,17,87,68,47,54,91,73,71,55,68,72,51,57,53,50,44,52,53,52,54,54,48,54,54,49,55,53,50,55,63,73,75,107

Mean predicted aligned error: 6.5 Å

Secondary structure (DSSP, 8-state):
----TTGGGSHHHHHHHHHHHHHHHHHHHHHHHHHHHHHHHHTT-SPPPS-HHHHHHHHHHHHHHHHHHHHHHHHHHHHHHHHHHHHHHTT-HHHHHHHHHTSPPHHHHHHHHHHHHHHHHHHHHSPPSSHHHHHHHHHHHHHHHHHHHHHHHHHH-TTTSTT--TT--HHHHHHHHHHHHHHHHHHHHHHH-